Protein AF-A0A060YW97-F1 (afdb_monomer_lite)

InterPro domains:
  IPR007241 Autophagy-related protein 9 [PF04109] (1-193)
  IPR007241 Autophagy-related protein 9 [PTHR13038] (1-192)

Foldseek 3Di:
DLVVLVVVLVVLVCVLVVVLCVVQFFQVCLVVVVDDDPDVDDDDDDRVNRGHPPVRSVVRCVVPPVNVVVVVVSVVVSVVSVVVSVVVVVLVVVVVCCCCPQLVDDPVCVVVDDPVRVLVSVQVSCCVPVQDVPDNGDDSVNVCCLVCVVVVVVVVCVVVVVDVQWDQDPPPGIDGHDDPVNVVVVCCVPAVDPVRVVVVVCSSCSNRD

Secondary structure (DSSP, 8-state):
-HHHHHHHHHHHHHHHHHHHHHHHSB-HHHHTTSS----SS-----GGGGBPPHHHHHHHHHH-HHHHHHHHHHHHHHHHHHHHHHHHHHHHHHHHHHHHHTS---TTTGGGS-HHHHHHHHHHHHHHS-SSTT-SS--HHHHHHHHHHHHHHHHHHHHTT-S--EE--TTT-SEE---HHHHHHHHHHHHS-TTSHHHHHHHHHTT--

Sequence (209 aa):
MLLGEVFELVQLLFVVGFTVFLANCVDYDILFANKFVNHTDSSKVTLPDAFLPVDVCSASIRDNVAVMFVLMISGVFWLHRLIKFIYNVCCYWEIRSFYTNALKMSMAELPYFTWQEVQARIVEIQKEHQICIHKKELTELDIYHRILRFKNYMVAMVNKSLLPVRFRPPLLGESVFYTRGLKYNFELIFFWGPGWCVCVCVCVCVCAC

Structure (mmCIF, N/CA/C/O backbone):
data_AF-A0A060YW97-F1
#
_entry.id   AF-A0A060YW97-F1
#
loop_
_atom_site.group_PDB
_atom_site.id
_atom_site.type_symbol
_atom_site.label_atom_id
_atom_site.label_alt_id
_atom_site.label_comp_id
_atom_site.label_asym_id
_atom_site.label_entity_id
_atom_site.label_seq_id
_atom_site.pdbx_PDB_ins_code
_atom_site.Cartn_x
_atom_site.Cartn_y
_atom_site.Cartn_z
_atom_site.occupancy
_atom_site.B_iso_or_equiv
_atom_site.auth_seq_id
_atom_site.auth_comp_id
_atom_site.auth_asym_id
_atom_site.auth_atom_id
_atom_site.pdbx_PDB_model_num
ATOM 1 N N . MET A 1 1 ? 1.259 -8.906 11.200 1.00 81.81 1 MET A N 1
ATOM 2 C CA . MET A 1 1 ? 1.076 -7.529 10.688 1.00 81.81 1 MET A CA 1
ATOM 3 C C . MET A 1 1 ? 2.375 -6.999 10.095 1.00 81.81 1 MET A C 1
ATOM 5 O O . MET A 1 1 ? 2.434 -6.911 8.880 1.00 81.81 1 MET A O 1
ATOM 9 N N . LEU A 1 2 ? 3.440 -6.806 10.888 1.00 85.38 2 LEU A N 1
ATOM 10 C CA . LEU A 1 2 ? 4.751 -6.329 10.403 1.00 85.38 2 LEU A CA 1
ATOM 11 C C . LEU A 1 2 ? 5.312 -7.099 9.197 1.00 85.38 2 LEU A C 1
ATOM 13 O O . LEU A 1 2 ? 5.679 -6.493 8.201 1.00 85.38 2 LEU A O 1
ATOM 17 N N . LEU A 1 3 ? 5.318 -8.436 9.259 1.00 87.38 3 LEU A N 1
ATOM 18 C CA . LEU A 1 3 ? 5.813 -9.271 8.160 1.00 87.38 3 LEU A CA 1
ATOM 19 C C . LEU A 1 3 ? 5.030 -9.051 6.851 1.00 87.38 3 LEU A C 1
ATOM 21 O O . LEU A 1 3 ? 5.615 -9.065 5.776 1.00 87.38 3 LEU A O 1
ATOM 25 N N . GLY A 1 4 ? 3.720 -8.802 6.949 1.00 88.75 4 GLY A N 1
ATOM 26 C CA . GLY A 1 4 ? 2.886 -8.483 5.792 1.00 88.75 4 GLY A CA 1
ATOM 27 C C . GLY A 1 4 ? 3.294 -7.157 5.157 1.00 88.75 4 GLY A C 1
ATOM 28 O O . GLY A 1 4 ? 3.554 -7.115 3.962 1.00 88.75 4 GLY A O 1
ATOM 29 N N . GLU A 1 5 ? 3.445 -6.099 5.957 1.00 88.81 5 GLU A N 1
ATOM 30 C CA . GLU A 1 5 ? 3.877 -4.785 5.454 1.00 88.81 5 GLU A CA 1
ATOM 31 C C . GLU A 1 5 ? 5.285 -4.828 4.830 1.00 88.81 5 GLU A C 1
ATOM 33 O O . GLU A 1 5 ? 5.521 -4.199 3.797 1.00 88.81 5 GLU A O 1
ATOM 38 N N . VAL A 1 6 ? 6.200 -5.626 5.397 1.00 91.00 6 VAL A N 1
ATOM 39 C CA . VAL A 1 6 ? 7.532 -5.873 4.815 1.00 91.00 6 VAL A CA 1
ATOM 40 C C . VAL A 1 6 ? 7.415 -6.562 3.457 1.00 91.00 6 VAL A C 1
ATOM 42 O O . VAL A 1 6 ? 8.042 -6.117 2.494 1.00 91.00 6 VAL A O 1
ATOM 45 N N . PHE A 1 7 ? 6.594 -7.609 3.340 1.00 93.50 7 PHE A N 1
ATOM 46 C CA . PHE A 1 7 ? 6.391 -8.278 2.056 1.00 93.50 7 PHE A CA 1
ATOM 47 C C . PHE A 1 7 ? 5.800 -7.345 1.006 1.00 93.50 7 PHE A C 1
ATOM 49 O O . PHE A 1 7 ? 6.244 -7.378 -0.138 1.00 93.50 7 PHE A O 1
ATOM 56 N N . GLU A 1 8 ? 4.867 -6.467 1.370 1.00 91.38 8 GLU A N 1
ATOM 57 C CA . GLU A 1 8 ? 4.320 -5.519 0.403 1.00 91.38 8 GLU A CA 1
ATOM 58 C C . GLU A 1 8 ? 5.344 -4.455 -0.054 1.00 91.38 8 GLU A C 1
ATOM 60 O O . GLU A 1 8 ? 5.248 -3.955 -1.182 1.00 91.38 8 GLU A O 1
ATOM 65 N N . LEU A 1 9 ? 6.314 -4.082 0.793 1.00 92.19 9 LEU A N 1
ATOM 66 C CA . LEU A 1 9 ? 7.440 -3.209 0.423 1.00 92.19 9 LEU A CA 1
ATOM 67 C C . LEU A 1 9 ? 8.410 -3.916 -0.529 1.00 92.19 9 LEU A C 1
ATOM 69 O O . LEU A 1 9 ? 8.815 -3.336 -1.540 1.00 92.19 9 LEU A O 1
ATOM 73 N N . VAL A 1 10 ? 8.754 -5.169 -0.222 1.00 94.38 10 VAL A N 1
ATOM 74 C CA . VAL A 1 10 ? 9.626 -6.007 -1.058 1.00 94.38 10 VAL A CA 1
ATOM 75 C C . VAL A 1 10 ? 8.965 -6.304 -2.401 1.00 94.38 10 VAL A C 1
ATOM 77 O O . VAL A 1 10 ? 9.625 -6.227 -3.432 1.00 94.38 10 VAL A O 1
ATOM 80 N N . GLN A 1 11 ? 7.658 -6.567 -2.419 1.00 94.38 11 GLN A N 1
ATOM 81 C CA . GLN A 1 11 ? 6.905 -6.824 -3.644 1.00 94.38 11 GLN A CA 1
ATOM 82 C C . GLN A 1 11 ? 6.989 -5.645 -4.617 1.00 94.38 11 GLN A C 1
ATOM 84 O O . GLN A 1 11 ? 7.157 -5.860 -5.814 1.00 94.38 11 GLN A O 1
ATOM 89 N N . LEU A 1 12 ? 6.910 -4.405 -4.125 1.00 92.06 12 LEU A N 1
ATOM 90 C CA . LEU A 1 12 ? 7.038 -3.227 -4.982 1.00 92.06 12 LEU A CA 1
ATOM 91 C C . LEU A 1 12 ? 8.441 -3.125 -5.599 1.00 92.06 12 LEU A C 1
ATOM 93 O O . LEU A 1 12 ? 8.556 -2.897 -6.802 1.00 92.06 12 LEU A O 1
ATOM 97 N N . LEU A 1 13 ? 9.493 -3.334 -4.798 1.00 94.12 13 LEU A N 1
ATOM 98 C CA . LEU A 1 13 ? 10.873 -3.357 -5.298 1.00 94.12 13 LEU A CA 1
ATOM 99 C C . LEU A 1 13 ? 11.078 -4.457 -6.333 1.00 94.12 13 LEU A C 1
ATOM 101 O O . LEU A 1 13 ? 11.681 -4.213 -7.373 1.00 94.12 13 LEU A O 1
ATOM 105 N N . PHE A 1 14 ? 10.548 -5.647 -6.060 1.00 95.81 14 PHE A N 1
ATOM 106 C CA . PHE A 1 14 ? 10.639 -6.783 -6.961 1.00 95.81 14 PHE A CA 1
ATOM 107 C C . PHE A 1 14 ? 9.942 -6.493 -8.290 1.00 95.81 14 PHE A C 1
ATOM 109 O O . PHE A 1 14 ? 10.557 -6.653 -9.335 1.00 95.81 14 PHE A O 1
ATOM 116 N N . VAL A 1 15 ? 8.697 -6.008 -8.274 1.00 95.94 15 VAL A N 1
ATOM 117 C CA . VAL A 1 15 ? 7.944 -5.721 -9.505 1.00 95.94 15 VAL A CA 1
ATOM 118 C C . VAL A 1 15 ? 8.633 -4.641 -10.337 1.00 95.94 15 VAL A C 1
ATOM 120 O O . VAL A 1 15 ? 8.820 -4.834 -11.537 1.00 95.94 15 VAL A O 1
ATOM 123 N N . VAL A 1 16 ? 9.045 -3.526 -9.725 1.00 94.38 16 VAL A N 1
ATOM 124 C CA . VAL A 1 16 ? 9.717 -2.433 -10.448 1.00 94.38 16 VAL A CA 1
ATOM 125 C C . VAL A 1 16 ? 11.083 -2.886 -10.965 1.00 94.38 16 VAL A C 1
ATOM 127 O O . VAL A 1 16 ? 11.363 -2.741 -12.153 1.00 94.38 16 VAL A O 1
ATOM 130 N N . GLY A 1 17 ? 11.910 -3.483 -10.105 1.00 92.75 17 GLY A N 1
ATOM 131 C CA . GLY A 1 17 ? 13.254 -3.934 -10.463 1.00 92.75 17 GLY A CA 1
ATOM 132 C C . GLY A 1 17 ? 13.243 -5.016 -11.539 1.00 92.75 17 GLY A C 1
ATOM 133 O O . GLY A 1 17 ? 13.971 -4.910 -12.520 1.00 92.75 17 GLY A O 1
ATOM 134 N N . PHE A 1 18 ? 12.369 -6.015 -11.408 1.00 94.50 18 PHE A N 1
ATOM 135 C CA . PHE A 1 18 ? 12.246 -7.094 -12.386 1.00 94.50 18 PHE A CA 1
ATOM 136 C C . PHE A 1 18 ? 11.720 -6.593 -13.736 1.00 94.50 18 PHE A C 1
ATOM 138 O O . PHE A 1 18 ? 12.225 -7.000 -14.777 1.00 94.50 18 PHE A O 1
ATOM 145 N N . THR A 1 19 ? 10.764 -5.658 -13.739 1.00 93.81 19 THR A N 1
ATOM 146 C CA . THR A 1 19 ? 10.259 -5.058 -14.987 1.00 93.81 19 THR A CA 1
ATOM 147 C C . THR A 1 19 ? 11.348 -4.259 -15.704 1.00 93.81 19 THR A C 1
ATOM 149 O O . THR A 1 19 ? 11.511 -4.391 -16.914 1.00 93.81 19 THR A O 1
ATOM 152 N N . VAL A 1 20 ? 12.128 -3.461 -14.968 1.00 92.44 20 VAL A N 1
ATOM 153 C CA . VAL A 1 20 ? 13.241 -2.684 -15.540 1.00 92.44 20 VAL A CA 1
ATOM 154 C C . VAL A 1 20 ? 14.353 -3.597 -16.052 1.00 92.44 20 VAL A C 1
ATOM 156 O O . VAL A 1 20 ? 14.884 -3.344 -17.135 1.00 92.44 20 VAL A O 1
ATOM 159 N N . PHE A 1 21 ? 14.657 -4.670 -15.316 1.00 91.44 21 PHE A N 1
ATOM 160 C CA . PHE A 1 21 ? 15.617 -5.694 -15.720 1.00 91.44 21 PHE A CA 1
ATOM 161 C C . PHE A 1 21 ? 15.208 -6.364 -17.035 1.00 91.44 21 PHE A C 1
ATOM 163 O O . PHE A 1 21 ? 16.004 -6.386 -17.968 1.00 91.44 21 PHE A O 1
ATOM 170 N N . LEU A 1 22 ? 13.965 -6.844 -17.145 1.00 91.75 22 LEU A N 1
ATOM 171 C CA . LEU A 1 22 ? 13.473 -7.450 -18.385 1.00 91.75 22 LEU A CA 1
ATOM 172 C C . LEU A 1 22 ? 13.505 -6.458 -19.554 1.00 91.75 22 LEU A C 1
ATOM 174 O O . LEU A 1 22 ? 13.902 -6.823 -20.651 1.00 91.75 22 LEU A O 1
ATOM 178 N N . ALA A 1 23 ? 13.141 -5.197 -19.318 1.00 89.31 23 ALA A N 1
ATOM 179 C CA . ALA A 1 23 ? 13.060 -4.203 -20.381 1.00 89.31 23 ALA A CA 1
ATOM 180 C C . ALA A 1 23 ? 14.423 -3.719 -20.916 1.00 89.31 23 ALA A C 1
ATOM 182 O O . ALA A 1 23 ? 14.484 -3.326 -22.076 1.00 89.31 23 ALA A O 1
ATOM 183 N N . ASN A 1 24 ? 15.488 -3.697 -20.099 1.00 88.06 24 ASN A N 1
ATOM 184 C CA . ASN A 1 24 ? 16.767 -3.062 -20.478 1.00 88.06 24 ASN A CA 1
ATOM 185 C C . ASN A 1 24 ? 18.003 -3.968 -20.344 1.00 88.06 24 ASN A C 1
ATOM 187 O O . ASN A 1 24 ? 19.031 -3.660 -20.938 1.00 88.06 24 ASN A O 1
ATOM 191 N N . CYS A 1 25 ? 17.946 -5.057 -19.568 1.00 88.94 25 CYS A N 1
ATOM 192 C CA . CYS A 1 25 ? 19.102 -5.933 -19.332 1.00 88.94 25 CYS A CA 1
ATOM 193 C C . CYS A 1 25 ? 19.034 -7.274 -20.084 1.00 88.94 25 CYS A C 1
ATOM 195 O O . CYS A 1 25 ? 19.962 -8.073 -19.956 1.00 88.94 25 CYS A O 1
ATOM 197 N N . VAL A 1 26 ? 17.957 -7.552 -20.825 1.00 89.19 26 VAL A N 1
ATOM 198 C CA . VAL A 1 26 ? 17.777 -8.816 -21.554 1.00 89.19 26 VAL A CA 1
ATOM 199 C C . VAL A 1 26 ? 17.889 -8.573 -23.054 1.00 89.19 26 VAL A C 1
ATOM 201 O O . VAL A 1 26 ? 17.102 -7.822 -23.628 1.00 89.19 26 VAL A O 1
ATOM 204 N N . ASP A 1 27 ? 18.851 -9.237 -23.691 1.00 85.00 27 ASP A N 1
ATOM 205 C CA . ASP A 1 27 ? 18.966 -9.278 -25.147 1.00 85.00 27 ASP A CA 1
ATOM 206 C C . ASP A 1 27 ? 17.977 -10.315 -25.705 1.00 85.00 27 ASP A C 1
ATOM 208 O O . ASP A 1 27 ? 18.207 -11.531 -25.697 1.00 85.00 27 ASP A O 1
ATOM 212 N N . TYR A 1 28 ? 16.834 -9.817 -26.173 1.00 85.31 28 TYR A N 1
ATOM 213 C CA . TYR A 1 28 ? 15.783 -10.645 -26.753 1.00 85.31 28 TYR A CA 1
ATOM 214 C C . TYR A 1 28 ? 16.161 -11.239 -28.116 1.00 85.31 28 TYR A C 1
ATOM 216 O O . TYR A 1 28 ? 15.596 -12.265 -28.491 1.00 85.31 28 TYR A O 1
ATOM 224 N N . ASP A 1 29 ? 17.117 -10.661 -28.848 1.00 82.31 29 ASP A N 1
ATOM 225 C CA . ASP A 1 29 ? 17.527 -11.185 -30.155 1.00 82.31 29 ASP A CA 1
ATOM 226 C C . ASP A 1 29 ? 18.354 -12.465 -30.014 1.00 82.31 29 ASP A C 1
ATOM 228 O O . ASP A 1 29 ? 18.215 -13.389 -30.823 1.00 82.31 29 ASP A O 1
ATOM 232 N N . ILE A 1 30 ? 19.165 -12.556 -28.958 1.00 81.31 30 ILE A N 1
ATOM 233 C CA . ILE A 1 30 ? 19.853 -13.794 -28.569 1.00 81.31 30 ILE A CA 1
ATOM 234 C C . ILE A 1 30 ? 18.845 -14.802 -27.999 1.00 81.31 30 ILE A C 1
ATOM 236 O O . ILE A 1 30 ? 18.880 -15.981 -28.356 1.00 81.31 30 ILE A O 1
ATOM 240 N N . LEU A 1 31 ? 17.905 -14.342 -27.163 1.00 81.06 31 LEU A N 1
ATOM 241 C CA . LEU A 1 31 ? 16.905 -15.205 -26.524 1.00 81.06 31 LEU A CA 1
ATOM 242 C C . LEU A 1 31 ? 15.933 -15.852 -27.529 1.00 81.06 31 LEU A C 1
ATOM 244 O O . LEU A 1 31 ? 15.568 -17.015 -27.363 1.00 81.06 31 LEU A O 1
ATOM 248 N N . PHE A 1 32 ? 15.527 -15.123 -28.573 1.00 83.00 32 PHE A N 1
ATOM 249 C CA . PHE A 1 32 ? 14.636 -15.615 -29.633 1.00 83.00 32 PHE A CA 1
ATOM 250 C C . PHE A 1 32 ? 15.375 -16.191 -30.851 1.00 83.00 32 PHE A C 1
ATOM 252 O O . PHE A 1 32 ? 14.735 -16.513 -31.850 1.00 83.00 32 PHE A O 1
ATOM 259 N N . ALA A 1 33 ? 16.699 -16.367 -30.766 1.00 74.94 33 ALA A N 1
ATOM 260 C CA . ALA A 1 33 ? 17.542 -16.924 -31.827 1.00 74.94 33 ALA A CA 1
ATOM 261 C C . ALA A 1 33 ? 17.522 -16.135 -33.157 1.00 74.94 33 ALA A C 1
ATOM 263 O O . ALA A 1 33 ? 17.795 -16.695 -34.219 1.00 74.94 33 ALA A O 1
ATOM 264 N N . ASN A 1 34 ? 17.262 -14.824 -33.104 1.00 72.06 34 ASN A N 1
ATOM 265 C CA . ASN A 1 34 ? 17.418 -13.918 -34.250 1.00 72.06 34 ASN A CA 1
ATOM 266 C C . ASN A 1 34 ? 18.900 -13.644 -34.559 1.00 72.06 34 ASN A C 1
ATOM 268 O O . ASN A 1 34 ? 19.254 -13.311 -35.691 1.00 72.06 34 ASN A O 1
ATOM 272 N N . LYS A 1 35 ? 19.774 -13.792 -33.555 1.00 66.19 35 LYS A N 1
ATOM 273 C CA . LYS A 1 35 ? 21.224 -13.614 -33.661 1.00 66.19 35 LYS A CA 1
ATOM 274 C C . LYS A 1 35 ? 21.944 -14.852 -33.130 1.00 66.19 35 LYS A C 1
ATOM 276 O O . LYS A 1 35 ? 21.761 -15.238 -31.980 1.00 66.19 35 LYS A O 1
ATOM 281 N N . PHE A 1 36 ? 22.789 -15.463 -33.959 1.00 60.81 36 PHE A N 1
ATOM 282 C CA . PHE A 1 36 ? 23.636 -16.572 -33.525 1.00 60.81 36 PHE A CA 1
ATOM 283 C C . PHE A 1 36 ? 24.823 -16.032 -32.726 1.00 60.81 36 PHE A C 1
ATOM 285 O O . PHE A 1 36 ? 25.585 -15.192 -33.208 1.00 60.81 36 PHE A O 1
ATOM 292 N N . VAL A 1 37 ? 24.981 -16.514 -31.496 1.00 61.22 37 VAL A N 1
ATOM 293 C CA . VAL A 1 37 ? 26.197 -16.289 -30.715 1.00 61.22 37 VAL A CA 1
ATOM 294 C C . VAL A 1 37 ? 27.293 -17.168 -31.318 1.00 61.22 37 VAL A C 1
ATOM 296 O O . VAL A 1 37 ? 27.103 -18.375 -31.471 1.00 61.22 37 VAL A O 1
ATOM 299 N N . ASN A 1 38 ? 28.428 -16.565 -31.681 1.00 57.06 38 ASN A N 1
ATOM 300 C CA . ASN A 1 38 ? 29.599 -17.266 -32.216 1.00 57.06 38 ASN A CA 1
ATOM 301 C C . ASN A 1 38 ? 30.291 -18.078 -31.108 1.00 57.06 38 ASN A C 1
ATOM 303 O O . ASN A 1 38 ? 31.388 -17.743 -30.670 1.00 57.06 38 ASN A O 1
ATOM 307 N N . HIS A 1 39 ? 29.656 -19.149 -30.645 1.00 57.41 39 HIS A N 1
ATOM 308 C CA . HIS A 1 39 ? 30.359 -20.208 -29.937 1.00 57.41 39 HIS A CA 1
ATOM 309 C C . HIS A 1 39 ? 30.873 -21.208 -30.970 1.00 57.41 39 HIS A C 1
ATOM 311 O O . HIS A 1 39 ? 30.099 -21.792 -31.726 1.00 57.41 39 HIS A O 1
ATOM 317 N N . THR A 1 40 ? 32.194 -21.380 -31.010 1.00 53.72 40 THR A N 1
ATOM 318 C CA . THR A 1 40 ? 32.901 -22.292 -31.921 1.00 53.72 40 THR A CA 1
ATOM 319 C C . THR A 1 40 ? 32.562 -23.767 -31.702 1.00 53.72 40 THR A C 1
ATOM 321 O O . THR A 1 40 ? 32.828 -24.561 -32.593 1.00 53.72 40 THR A O 1
ATOM 324 N N . ASP A 1 41 ? 31.902 -24.128 -30.596 1.00 49.91 41 ASP A N 1
ATOM 325 C CA . ASP A 1 41 ? 31.526 -25.506 -30.279 1.00 49.91 41 ASP A CA 1
ATOM 326 C C . ASP A 1 41 ? 30.067 -25.590 -29.780 1.00 49.91 41 ASP A C 1
ATOM 328 O O . ASP A 1 41 ? 29.740 -25.256 -28.647 1.00 49.91 41 ASP A O 1
ATOM 332 N N . SER A 1 42 ? 29.166 -26.015 -30.667 1.00 53.78 42 SER A N 1
ATOM 333 C CA . SER A 1 42 ? 27.834 -26.602 -30.417 1.00 53.78 42 SER A CA 1
ATOM 334 C C . SER A 1 42 ? 26.987 -26.150 -29.190 1.00 53.78 42 SER A C 1
ATOM 336 O O . SER A 1 42 ? 27.088 -26.698 -28.096 1.00 53.78 42 SER A O 1
ATOM 338 N N . SER A 1 43 ? 25.901 -25.419 -29.484 1.00 61.94 43 SER A N 1
ATOM 339 C CA . SER A 1 43 ? 24.515 -25.963 -29.512 1.00 61.94 43 SER A CA 1
ATOM 340 C C . SER A 1 43 ? 23.460 -25.626 -28.445 1.00 61.94 43 SER A C 1
ATOM 342 O O . SER A 1 43 ? 22.329 -26.073 -28.641 1.00 61.94 43 SER A O 1
ATOM 344 N N . LYS A 1 44 ? 23.691 -24.826 -27.395 1.00 62.62 44 LYS A N 1
ATOM 345 C CA . LYS A 1 44 ? 22.569 -24.352 -26.545 1.00 62.62 44 LYS A CA 1
ATOM 346 C C . LYS A 1 44 ? 22.798 -22.937 -26.027 1.00 62.62 44 LYS A C 1
ATOM 348 O O . LYS A 1 44 ? 23.756 -22.712 -25.303 1.00 62.62 44 LYS A O 1
ATOM 353 N N . VAL A 1 45 ? 21.892 -22.017 -26.370 1.00 66.00 45 VAL A N 1
ATOM 354 C CA . VAL A 1 45 ? 21.819 -20.690 -25.742 1.00 66.00 45 VAL A CA 1
ATOM 355 C C . VAL A 1 45 ? 21.446 -20.897 -24.280 1.00 66.00 45 VAL A C 1
ATOM 357 O O . VAL A 1 45 ? 20.403 -21.492 -23.985 1.00 66.00 45 VAL A O 1
ATOM 360 N N . THR A 1 46 ? 22.302 -20.460 -23.362 1.00 74.38 46 THR A N 1
ATOM 361 C CA . THR A 1 46 ? 21.991 -20.494 -21.935 1.00 74.38 46 THR A CA 1
ATOM 362 C C . THR A 1 46 ? 21.370 -19.162 -21.515 1.00 74.38 46 THR A C 1
ATOM 364 O O . THR A 1 46 ? 21.651 -18.122 -22.101 1.00 74.38 46 THR A O 1
ATOM 367 N N . LEU A 1 47 ? 20.492 -19.167 -20.503 1.00 75.25 47 LEU A N 1
ATOM 368 C CA . LEU A 1 47 ? 19.887 -17.928 -19.987 1.00 75.25 47 LEU A CA 1
ATOM 369 C C . LEU A 1 47 ? 20.904 -16.817 -19.650 1.00 75.25 47 LEU A C 1
ATOM 371 O O . LEU A 1 47 ? 20.612 -15.669 -19.981 1.00 75.25 47 LEU A O 1
ATOM 375 N N . PRO A 1 48 ? 22.067 -17.093 -19.021 1.00 79.75 48 PRO A N 1
ATOM 376 C CA . PRO A 1 48 ? 23.039 -16.039 -18.739 1.00 79.75 48 PRO A CA 1
ATOM 377 C C . PRO A 1 48 ? 23.667 -15.417 -19.993 1.00 79.75 48 PRO A C 1
ATOM 379 O O . PRO A 1 48 ? 24.101 -14.274 -19.908 1.00 79.75 48 PRO A O 1
ATOM 382 N N . ASP A 1 49 ? 23.652 -16.090 -21.149 1.00 75.25 49 ASP A N 1
ATOM 383 C CA . ASP A 1 49 ? 24.149 -15.520 -22.414 1.00 75.25 49 ASP A CA 1
ATOM 384 C C . ASP A 1 49 ? 23.223 -14.419 -22.962 1.00 75.25 49 ASP A C 1
ATOM 386 O O . ASP A 1 49 ? 23.650 -13.581 -23.753 1.00 75.25 49 ASP A O 1
ATOM 390 N N . ALA A 1 50 ? 21.954 -14.409 -22.538 1.00 81.50 50 ALA A N 1
ATOM 391 C CA . ALA A 1 50 ? 20.982 -13.373 -22.888 1.00 81.50 50 ALA A CA 1
ATOM 392 C C . ALA A 1 50 ? 21.011 -12.173 -21.924 1.00 81.50 50 ALA A C 1
ATOM 394 O O . ALA A 1 50 ? 20.331 -11.174 -22.165 1.00 81.50 50 ALA A O 1
ATOM 395 N N . PHE A 1 51 ? 21.757 -12.256 -20.818 1.00 86.69 51 PHE A N 1
ATOM 396 C CA . PHE A 1 51 ? 21.874 -11.156 -19.866 1.00 86.69 51 PHE A CA 1
ATOM 397 C C . PHE A 1 51 ? 23.033 -10.245 -20.250 1.00 86.69 51 PHE A C 1
ATOM 399 O O . PHE A 1 51 ? 24.189 -10.661 -20.312 1.00 86.69 51 PHE A O 1
ATOM 406 N N . LEU A 1 52 ? 22.714 -8.972 -20.475 1.00 85.56 52 LEU A N 1
ATOM 407 C CA . LEU A 1 52 ? 23.720 -7.954 -20.734 1.00 85.56 52 LEU A CA 1
ATOM 408 C C . LEU A 1 52 ? 24.601 -7.757 -19.491 1.00 85.56 52 LEU A C 1
ATOM 410 O O . LEU A 1 52 ? 24.103 -7.818 -18.359 1.00 85.56 52 LEU A O 1
ATOM 414 N N . PRO A 1 53 ? 25.903 -7.483 -19.675 1.00 88.12 53 PRO A N 1
ATOM 415 C CA . PRO A 1 53 ? 26.778 -7.185 -18.555 1.00 88.12 53 PRO A CA 1
ATOM 416 C C . PRO A 1 53 ? 26.319 -5.891 -17.855 1.00 88.12 53 PRO A C 1
ATOM 418 O O . PRO A 1 53 ? 25.679 -5.016 -18.449 1.00 88.12 53 PRO A O 1
ATOM 421 N N . VAL A 1 54 ? 26.585 -5.805 -16.548 1.00 86.88 54 VAL A N 1
ATOM 422 C CA . VAL A 1 54 ? 25.986 -4.796 -15.649 1.00 86.88 54 VAL A CA 1
ATOM 423 C C . VAL A 1 54 ? 26.314 -3.364 -16.080 1.00 86.88 54 VAL A C 1
ATOM 425 O O . VAL A 1 54 ? 25.471 -2.476 -15.961 1.00 86.88 54 VAL A O 1
ATOM 428 N N . ASP A 1 55 ? 27.511 -3.138 -16.610 1.00 88.44 55 ASP A N 1
ATOM 429 C CA . ASP A 1 55 ? 27.968 -1.862 -17.155 1.00 88.44 55 ASP A CA 1
ATOM 430 C C . ASP A 1 55 ? 27.108 -1.418 -18.346 1.00 88.44 55 ASP A C 1
ATOM 432 O O . ASP A 1 55 ? 26.567 -0.309 -18.322 1.00 88.44 55 ASP A O 1
ATOM 436 N N . VAL A 1 56 ? 26.883 -2.304 -19.322 1.00 89.44 56 VAL A N 1
ATOM 437 C CA . VAL A 1 56 ? 26.055 -2.019 -20.505 1.00 89.44 56 VAL A CA 1
ATOM 438 C C . VAL A 1 56 ? 24.592 -1.827 -20.117 1.00 89.44 56 VAL A C 1
ATOM 440 O O . VAL A 1 56 ? 23.963 -0.874 -20.581 1.00 89.44 56 VAL A O 1
ATOM 443 N N . CYS A 1 57 ? 24.052 -2.661 -19.220 1.00 89.75 57 CYS A N 1
ATOM 444 C CA . CYS A 1 57 ? 22.676 -2.465 -18.766 1.00 89.75 57 CYS A CA 1
ATOM 445 C C . CYS A 1 57 ? 22.511 -1.136 -18.009 1.00 89.75 57 CYS A C 1
ATOM 447 O O . CYS A 1 57 ? 21.548 -0.403 -18.236 1.00 89.75 57 CYS A O 1
ATOM 449 N N . SER A 1 58 ? 23.459 -0.776 -17.138 1.00 88.75 58 SER A N 1
ATOM 450 C CA . SER A 1 58 ? 23.393 0.487 -16.395 1.00 88.75 58 SER A CA 1
ATOM 451 C C . SER A 1 58 ? 23.461 1.715 -17.310 1.00 88.75 58 SER A C 1
ATOM 453 O O . SER A 1 58 ? 22.753 2.694 -17.068 1.00 88.75 58 SER A O 1
ATOM 455 N N . ALA A 1 59 ? 24.251 1.644 -18.387 1.00 91.00 59 ALA A N 1
ATOM 456 C CA . ALA A 1 59 ? 24.297 2.672 -19.418 1.00 91.00 59 ALA A CA 1
ATOM 457 C C . ALA A 1 59 ? 22.957 2.763 -20.164 1.00 91.00 59 ALA A C 1
ATOM 459 O O . ALA A 1 59 ? 22.382 3.845 -20.239 1.00 91.00 59 ALA A O 1
ATOM 460 N N . SER A 1 60 ? 22.395 1.628 -20.596 1.00 88.62 60 SER A N 1
ATOM 461 C CA . SER A 1 60 ? 21.092 1.578 -21.277 1.00 88.62 60 SER A CA 1
ATOM 462 C C . SER A 1 60 ? 19.953 2.153 -20.426 1.00 88.62 60 SER A C 1
ATOM 464 O O . SER A 1 60 ? 19.137 2.930 -20.927 1.00 88.62 60 SER A O 1
ATOM 466 N N . ILE A 1 61 ? 19.925 1.844 -19.125 1.00 90.00 61 ILE A N 1
ATOM 467 C CA . ILE A 1 61 ? 18.948 2.418 -18.189 1.00 90.00 61 ILE A CA 1
ATOM 468 C C . ILE A 1 61 ? 19.127 3.934 -18.088 1.00 90.00 61 ILE A C 1
ATOM 470 O O . ILE A 1 61 ? 18.138 4.664 -18.103 1.00 90.00 61 ILE A O 1
ATOM 474 N N . ARG A 1 62 ? 20.372 4.415 -17.984 1.00 89.25 62 ARG A N 1
ATOM 475 C CA . ARG A 1 62 ? 20.680 5.843 -17.837 1.00 89.25 62 ARG A CA 1
ATOM 476 C C . ARG A 1 62 ? 20.340 6.647 -19.091 1.00 89.25 62 ARG A C 1
ATOM 478 O O . ARG A 1 62 ? 19.862 7.774 -18.961 1.00 89.25 62 ARG A O 1
ATOM 485 N N . ASP A 1 63 ? 20.559 6.071 -20.267 1.00 90.31 63 ASP A N 1
ATOM 486 C CA . ASP A 1 63 ? 20.242 6.692 -21.554 1.00 90.31 63 ASP A CA 1
ATOM 487 C C . ASP A 1 63 ? 18.724 6.749 -21.797 1.00 90.31 63 ASP A C 1
ATOM 489 O O . ASP A 1 63 ? 18.217 7.658 -22.462 1.00 90.31 63 ASP A O 1
ATOM 493 N N . ASN A 1 64 ? 17.962 5.820 -21.209 1.00 91.88 64 ASN A N 1
ATOM 494 C CA . ASN A 1 64 ? 16.512 5.782 -21.330 1.00 91.88 64 ASN A CA 1
ATOM 495 C C . ASN A 1 64 ? 15.816 6.714 -20.319 1.00 91.88 64 ASN A C 1
ATOM 497 O O . ASN A 1 64 ? 15.477 6.338 -19.192 1.00 91.88 64 ASN A O 1
ATOM 501 N N . VAL A 1 65 ? 15.522 7.938 -20.766 1.00 91.88 65 VAL A N 1
ATOM 502 C CA . VAL A 1 65 ? 14.857 8.985 -19.966 1.00 91.88 65 VAL A CA 1
ATOM 503 C C . VAL A 1 65 ? 13.531 8.513 -19.355 1.00 91.88 65 VAL A C 1
ATOM 505 O O . VAL A 1 65 ? 13.234 8.843 -18.206 1.00 91.88 65 VAL A O 1
ATOM 508 N N . ALA A 1 66 ? 12.736 7.725 -20.085 1.00 91.31 66 ALA A N 1
ATOM 509 C CA . ALA A 1 66 ? 11.442 7.247 -19.596 1.00 91.31 66 ALA A CA 1
ATOM 510 C C . ALA A 1 66 ? 11.606 6.266 -18.424 1.00 91.31 66 ALA A C 1
ATOM 512 O O . ALA A 1 66 ? 10.912 6.388 -17.412 1.00 91.31 66 ALA A O 1
ATOM 513 N N . VAL A 1 67 ? 12.559 5.335 -18.527 1.00 91.81 67 VAL A N 1
ATOM 514 C CA . VAL A 1 67 ? 12.875 4.378 -17.455 1.00 91.81 67 VAL A CA 1
ATOM 515 C C . VAL A 1 67 ? 13.432 5.111 -16.238 1.00 91.81 67 VAL A C 1
ATOM 517 O O . VAL A 1 67 ? 12.966 4.875 -15.123 1.00 91.81 67 VAL A O 1
ATOM 520 N N . MET A 1 68 ? 14.351 6.059 -16.442 1.00 92.06 68 MET A N 1
ATOM 521 C CA . MET A 1 68 ? 14.878 6.900 -15.364 1.00 92.06 68 MET A CA 1
ATOM 522 C C . MET A 1 68 ? 13.776 7.674 -14.636 1.00 92.06 68 MET A C 1
ATOM 524 O O . MET A 1 68 ? 13.749 7.695 -13.406 1.00 92.06 68 MET A O 1
ATOM 528 N N . PHE A 1 69 ? 12.825 8.265 -15.360 1.00 93.12 69 PHE A N 1
ATOM 529 C CA . PHE A 1 69 ? 11.700 8.979 -14.755 1.00 93.12 69 PHE A CA 1
ATOM 530 C C . PHE A 1 69 ? 10.808 8.058 -13.906 1.00 93.12 69 PHE A C 1
ATOM 532 O O . PHE A 1 69 ? 10.459 8.395 -12.771 1.00 93.12 69 PHE A O 1
ATOM 539 N N . VAL A 1 70 ? 10.486 6.865 -14.415 1.00 92.75 70 VAL A N 1
ATOM 540 C CA . VAL A 1 70 ? 9.696 5.853 -13.691 1.00 92.75 70 VAL A CA 1
ATOM 541 C C . VAL A 1 70 ? 10.427 5.374 -12.434 1.00 92.75 70 VAL A C 1
ATOM 543 O O . VAL A 1 70 ? 9.805 5.259 -11.374 1.00 92.75 70 VAL A O 1
ATOM 546 N N . LEU A 1 71 ? 11.739 5.136 -12.523 1.00 93.44 71 LEU A N 1
ATOM 547 C CA . LEU A 1 71 ? 12.580 4.756 -11.385 1.00 93.44 71 LEU A CA 1
ATOM 548 C C . LEU A 1 71 ? 12.612 5.851 -10.314 1.00 93.44 71 LEU A C 1
ATOM 550 O O . LEU A 1 71 ? 12.468 5.543 -9.132 1.00 93.44 71 LEU A O 1
ATOM 554 N N . MET A 1 72 ? 12.720 7.120 -10.712 1.00 94.50 72 MET A N 1
ATOM 555 C CA . MET A 1 72 ? 12.700 8.254 -9.783 1.00 94.50 72 MET A CA 1
ATOM 556 C C . MET A 1 72 ? 11.370 8.356 -9.027 1.00 94.50 72 MET A C 1
ATOM 558 O O . MET A 1 72 ? 11.371 8.428 -7.797 1.00 94.50 72 MET A O 1
ATOM 562 N N . ILE A 1 73 ? 10.230 8.305 -9.727 1.00 95.19 73 ILE A N 1
ATOM 563 C CA . ILE A 1 73 ? 8.903 8.343 -9.083 1.00 95.19 73 ILE A CA 1
ATOM 564 C C . ILE A 1 73 ? 8.717 7.144 -8.152 1.00 95.19 73 ILE A C 1
ATOM 566 O O . ILE A 1 73 ? 8.269 7.300 -7.013 1.00 95.19 73 ILE A O 1
ATOM 570 N N . SER A 1 74 ? 9.085 5.951 -8.621 1.00 94.88 74 SER A N 1
ATOM 571 C CA . SER A 1 74 ? 8.976 4.719 -7.835 1.00 94.88 74 SER A CA 1
ATOM 572 C C . SER A 1 74 ? 9.850 4.777 -6.583 1.00 94.88 74 SER A C 1
ATOM 574 O O . SER A 1 74 ? 9.403 4.363 -5.516 1.00 94.88 74 SER A O 1
ATOM 576 N N . GLY A 1 75 ? 11.054 5.349 -6.681 1.00 95.00 75 GLY A N 1
ATOM 577 C CA . GLY A 1 75 ? 11.963 5.557 -5.556 1.00 95.00 75 GLY A CA 1
ATOM 578 C C . GLY A 1 75 ? 11.396 6.511 -4.504 1.00 95.00 75 GLY A C 1
ATOM 579 O O . GLY A 1 75 ? 11.396 6.182 -3.319 1.00 95.00 75 GLY A O 1
ATOM 580 N N . VAL A 1 76 ? 10.835 7.652 -4.921 1.00 96.06 76 VAL A N 1
ATOM 581 C CA . VAL A 1 76 ? 10.176 8.602 -4.003 1.00 96.06 76 VAL A CA 1
ATOM 582 C C . VAL A 1 76 ? 8.971 7.955 -3.318 1.00 96.06 76 VAL A C 1
ATOM 584 O O . VAL A 1 76 ? 8.821 8.055 -2.099 1.00 96.06 76 VAL A O 1
ATOM 587 N N . PHE A 1 77 ? 8.126 7.253 -4.076 1.00 94.19 77 PHE A N 1
ATOM 588 C CA . PHE A 1 77 ? 6.962 6.560 -3.525 1.00 94.19 77 PHE A CA 1
ATOM 589 C C . PHE A 1 77 ? 7.363 5.447 -2.546 1.00 94.19 77 PHE A C 1
ATOM 591 O O . PHE A 1 77 ? 6.760 5.313 -1.476 1.00 94.19 77 PHE A O 1
ATOM 598 N N . TRP A 1 78 ? 8.406 4.682 -2.874 1.00 95.69 78 TRP A N 1
ATOM 599 C CA . TRP A 1 78 ? 8.950 3.649 -1.998 1.00 95.69 78 TRP A CA 1
ATOM 600 C C . TRP A 1 78 ? 9.517 4.246 -0.707 1.00 95.69 78 TRP A C 1
ATOM 602 O O . TRP A 1 78 ? 9.189 3.758 0.373 1.00 95.69 78 TRP A O 1
ATOM 612 N N . LEU A 1 79 ? 10.276 5.345 -0.790 1.00 95.00 79 LEU A N 1
ATOM 613 C CA . LEU A 1 79 ? 10.817 6.038 0.381 1.00 95.00 79 LEU A CA 1
ATOM 614 C C . LEU A 1 79 ? 9.704 6.579 1.287 1.00 95.00 79 LEU A C 1
ATOM 616 O O . LEU A 1 79 ? 9.738 6.368 2.497 1.00 95.00 79 LEU A O 1
ATOM 620 N N . HIS A 1 80 ? 8.682 7.218 0.715 1.00 91.44 80 HIS A N 1
ATOM 621 C CA . HIS A 1 80 ? 7.509 7.661 1.471 1.00 91.44 80 HIS A CA 1
ATOM 622 C C . HIS A 1 80 ? 6.836 6.487 2.202 1.00 91.44 80 HIS A C 1
ATOM 624 O O . HIS A 1 80 ? 6.497 6.588 3.385 1.00 91.44 80 HIS A O 1
ATOM 630 N N . ARG A 1 81 ? 6.677 5.344 1.525 1.00 90.38 81 ARG A N 1
ATOM 631 C CA . ARG A 1 81 ? 6.094 4.141 2.128 1.00 90.38 81 ARG A CA 1
ATOM 632 C C . ARG A 1 81 ? 6.984 3.552 3.225 1.00 90.38 81 ARG A C 1
ATOM 634 O O . ARG A 1 81 ? 6.450 3.103 4.235 1.00 90.38 81 ARG A O 1
ATOM 641 N N . LEU A 1 82 ? 8.306 3.599 3.062 1.00 92.50 82 LEU A N 1
ATOM 642 C CA . LEU A 1 82 ? 9.267 3.177 4.080 1.00 92.50 82 LEU A CA 1
ATOM 643 C C . LEU A 1 82 ? 9.177 4.056 5.334 1.00 92.50 82 LEU A C 1
ATOM 645 O O . LEU A 1 82 ? 9.103 3.529 6.440 1.00 92.50 82 LEU A O 1
ATOM 649 N N . ILE A 1 83 ? 9.124 5.381 5.177 1.00 92.31 83 ILE A N 1
ATOM 650 C CA . ILE A 1 83 ? 8.966 6.315 6.304 1.00 92.31 83 ILE A CA 1
ATOM 651 C C . ILE A 1 83 ? 7.663 6.019 7.054 1.00 92.31 83 ILE A C 1
ATOM 653 O O . ILE A 1 83 ? 7.664 5.898 8.280 1.00 92.31 83 ILE A O 1
ATOM 657 N N . LYS A 1 84 ? 6.557 5.830 6.323 1.00 87.00 84 LYS A N 1
ATOM 658 C CA . LYS A 1 84 ? 5.266 5.458 6.914 1.00 87.00 84 LYS A CA 1
ATOM 659 C C . LYS A 1 84 ? 5.329 4.115 7.648 1.00 87.00 84 LYS A C 1
ATOM 661 O O . LYS A 1 84 ? 4.762 3.992 8.728 1.00 87.00 84 LYS A O 1
ATOM 666 N N . PHE A 1 85 ? 6.023 3.127 7.087 1.00 89.25 85 PHE A N 1
ATOM 667 C CA . PHE A 1 85 ? 6.240 1.833 7.731 1.00 89.25 85 PHE A CA 1
ATOM 668 C C . PHE A 1 85 ? 7.007 1.981 9.051 1.00 89.25 85 PHE A C 1
ATOM 670 O O . PHE A 1 85 ? 6.566 1.459 10.069 1.00 89.25 85 PHE A O 1
ATOM 677 N N . ILE A 1 86 ? 8.100 2.750 9.071 1.00 90.12 86 ILE A N 1
ATOM 678 C CA . ILE A 1 86 ? 8.880 3.000 10.295 1.00 90.12 86 ILE A CA 1
ATOM 679 C C . ILE A 1 86 ? 8.011 3.683 11.361 1.00 90.12 86 ILE A C 1
ATOM 681 O O . ILE A 1 86 ? 8.014 3.261 12.516 1.00 90.12 86 ILE A O 1
ATOM 685 N N . TYR A 1 87 ? 7.220 4.687 10.976 1.00 88.75 87 TYR A N 1
ATOM 686 C CA . TYR A 1 87 ? 6.275 5.337 11.888 1.00 88.75 87 TYR A CA 1
ATOM 687 C C . TYR A 1 87 ? 5.254 4.340 12.460 1.00 88.75 87 TYR A C 1
ATOM 689 O O . TYR A 1 87 ? 5.066 4.269 13.675 1.00 88.75 87 TYR A O 1
ATOM 697 N N . ASN A 1 88 ? 4.653 3.511 11.603 1.00 84.81 88 ASN A N 1
ATOM 698 C CA . ASN A 1 88 ? 3.703 2.486 12.026 1.00 84.81 88 ASN A CA 1
ATOM 699 C C . ASN A 1 88 ? 4.335 1.463 12.979 1.00 84.81 88 ASN A C 1
ATOM 701 O O . ASN A 1 88 ? 3.681 1.050 13.932 1.00 84.81 88 ASN A O 1
ATOM 705 N N . VAL A 1 89 ? 5.594 1.065 12.765 1.00 88.94 89 VAL A N 1
ATOM 706 C CA . VAL A 1 89 ? 6.324 0.156 13.667 1.00 88.94 89 VAL A CA 1
ATOM 707 C C . VAL A 1 89 ? 6.408 0.746 15.074 1.00 88.94 89 VAL A C 1
ATOM 709 O O . VAL A 1 89 ? 6.129 0.033 16.039 1.00 88.94 89 VAL A O 1
ATOM 712 N N . CYS A 1 90 ? 6.731 2.036 15.200 1.00 89.38 90 CYS A N 1
ATOM 713 C CA . CYS A 1 90 ? 6.758 2.724 16.492 1.00 89.38 90 CYS A CA 1
ATOM 714 C C . CYS A 1 90 ? 5.374 2.715 17.161 1.00 89.38 90 CYS A C 1
ATOM 716 O O . CYS A 1 90 ? 5.260 2.322 18.322 1.00 89.38 90 CYS A O 1
ATOM 718 N N . CYS A 1 91 ? 4.312 3.049 16.422 1.00 87.38 91 CYS A N 1
ATOM 719 C CA . CYS A 1 91 ? 2.942 3.006 16.945 1.00 87.38 91 CYS A CA 1
ATOM 720 C C . CYS A 1 91 ? 2.514 1.585 17.353 1.00 87.38 91 CYS A C 1
ATOM 722 O O . CYS A 1 91 ? 1.909 1.387 18.405 1.00 87.38 91 CYS A O 1
ATOM 724 N N . TYR A 1 92 ? 2.853 0.563 16.562 1.00 86.25 92 TYR A N 1
ATOM 725 C CA . TYR A 1 92 ? 2.565 -0.831 16.905 1.00 86.25 92 TYR A CA 1
ATOM 726 C C . TYR A 1 92 ? 3.336 -1.300 18.134 1.00 86.25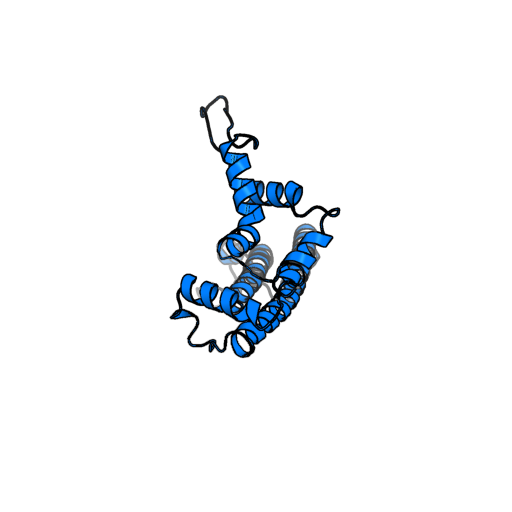 92 TYR A C 1
ATOM 728 O O . TYR A 1 92 ? 2.835 -2.143 18.879 1.00 86.25 92 TYR A O 1
ATOM 736 N N . TRP A 1 93 ? 4.532 -0.764 18.366 1.00 88.69 93 TRP A N 1
ATOM 737 C CA . TRP A 1 93 ? 5.300 -1.054 19.569 1.00 88.69 93 TRP A CA 1
ATOM 738 C C . TRP A 1 93 ? 4.627 -0.497 20.823 1.00 88.69 93 TRP A C 1
ATOM 740 O O . TRP A 1 93 ? 4.535 -1.191 21.836 1.00 88.69 93 TRP A O 1
ATOM 750 N N . GLU A 1 94 ? 4.103 0.723 20.746 1.00 88.00 94 GLU A N 1
ATOM 751 C CA . GLU A 1 94 ? 3.334 1.333 21.830 1.00 88.00 94 GLU A CA 1
ATOM 752 C C . GLU A 1 94 ? 2.061 0.530 22.127 1.00 88.00 94 GLU A C 1
ATOM 754 O O . GLU A 1 94 ? 1.823 0.142 23.272 1.00 88.00 94 GLU A O 1
ATOM 759 N N . ILE A 1 95 ? 1.313 0.151 21.087 1.00 87.50 95 ILE A N 1
ATOM 760 C CA . ILE A 1 95 ? 0.146 -0.731 21.222 1.00 87.50 95 ILE A CA 1
ATOM 761 C C . ILE A 1 95 ? 0.559 -2.068 21.851 1.00 87.50 95 ILE A C 1
ATOM 763 O O . ILE A 1 95 ? -0.114 -2.579 22.744 1.00 87.50 95 ILE A O 1
ATOM 767 N N . ARG A 1 96 ? 1.698 -2.639 21.447 1.00 87.88 96 ARG A N 1
ATOM 768 C CA . ARG A 1 96 ? 2.217 -3.875 22.045 1.00 87.88 96 ARG A CA 1
ATOM 769 C C . ARG A 1 96 ? 2.512 -3.724 23.535 1.00 87.88 96 ARG A C 1
ATOM 771 O O . ARG A 1 96 ? 2.185 -4.627 24.309 1.00 87.88 96 ARG A O 1
ATOM 778 N N . SER A 1 97 ? 3.113 -2.604 23.922 1.00 87.94 97 SER A N 1
ATOM 779 C CA . SER A 1 97 ? 3.361 -2.259 25.322 1.00 87.94 97 SER A CA 1
ATOM 780 C C . SER A 1 97 ? 2.044 -2.174 26.093 1.00 87.94 97 SER A C 1
ATOM 782 O O . SER A 1 97 ? 1.929 -2.766 27.162 1.00 87.94 97 SER A O 1
ATOM 784 N N . PHE A 1 98 ? 1.018 -1.550 25.513 1.00 87.50 98 PHE A N 1
ATOM 785 C CA . PHE A 1 98 ? -0.319 -1.468 26.100 1.00 87.50 98 PHE A CA 1
ATOM 786 C C . PHE A 1 98 ? -0.947 -2.851 26.349 1.00 87.50 98 PHE A C 1
ATOM 788 O O . PHE A 1 98 ? -1.385 -3.134 27.464 1.00 87.50 98 PHE A O 1
ATOM 795 N N . TYR A 1 99 ? -0.915 -3.759 25.367 1.00 87.69 99 TYR A N 1
ATOM 796 C CA . TYR A 1 99 ? -1.436 -5.125 25.542 1.00 87.69 99 TYR A CA 1
ATOM 797 C C . TYR A 1 99 ? -0.711 -5.904 26.651 1.00 87.69 99 TYR A C 1
ATOM 799 O O . TYR A 1 99 ? -1.339 -6.618 27.433 1.00 87.69 99 TYR A O 1
ATOM 807 N N . THR A 1 100 ? 0.611 -5.751 26.726 1.00 88.94 100 THR A N 1
ATOM 808 C CA . THR A 1 100 ? 1.441 -6.519 27.664 1.00 88.94 100 THR A CA 1
ATOM 809 C C . THR A 1 100 ? 1.353 -5.957 29.084 1.00 88.94 100 THR A C 1
ATOM 811 O O . THR A 1 100 ? 1.192 -6.714 30.037 1.00 88.94 100 THR A O 1
ATOM 814 N N . ASN A 1 101 ? 1.429 -4.631 29.230 1.00 87.88 101 ASN A N 1
ATOM 815 C CA . ASN A 1 101 ? 1.536 -3.964 30.527 1.00 87.88 101 ASN A CA 1
ATOM 816 C C . ASN A 1 101 ? 0.169 -3.627 31.134 1.00 87.88 101 ASN A C 1
ATOM 818 O O . ASN A 1 101 ? -0.029 -3.853 32.324 1.00 87.88 101 ASN A O 1
ATOM 822 N N . ALA A 1 102 ? -0.771 -3.108 30.335 1.00 86.19 102 ALA A N 1
ATOM 823 C CA . ALA A 1 102 ? -2.091 -2.718 30.831 1.00 86.19 102 ALA A CA 1
ATOM 824 C C . ALA A 1 102 ? -3.064 -3.904 30.799 1.00 86.19 102 ALA A C 1
ATOM 826 O O . ALA A 1 102 ? -3.626 -4.265 31.829 1.00 86.19 102 ALA A O 1
ATOM 827 N N . LEU A 1 103 ? -3.216 -4.564 29.641 1.00 84.94 103 LEU A N 1
ATOM 828 C CA . LEU A 1 103 ? -4.164 -5.683 29.484 1.00 84.94 103 LEU A CA 1
ATOM 829 C C . LEU A 1 103 ? -3.682 -7.001 30.102 1.00 84.94 103 LEU A C 1
ATOM 831 O O . LEU A 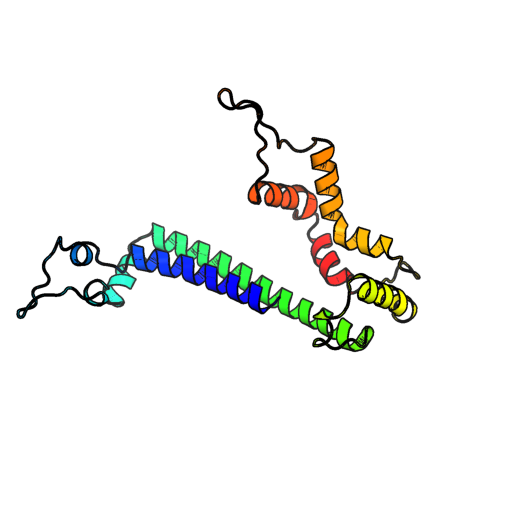1 103 ? -4.485 -7.926 30.252 1.00 84.94 103 LEU A O 1
ATOM 835 N N . LYS A 1 104 ? -2.397 -7.084 30.478 1.00 88.00 104 LYS A N 1
ATOM 836 C CA . LYS A 1 104 ? -1.749 -8.288 31.026 1.00 88.00 104 LYS A CA 1
ATOM 837 C C . LYS A 1 104 ? -1.957 -9.516 30.131 1.00 88.00 104 LYS A C 1
ATOM 839 O O . LYS A 1 104 ? -2.167 -10.622 30.623 1.00 88.00 104 LYS A O 1
ATOM 844 N N . MET A 1 105 ? -1.931 -9.316 28.813 1.00 88.31 105 MET A N 1
ATOM 845 C CA . MET A 1 105 ? -2.073 -10.379 27.816 1.00 88.31 105 MET A CA 1
ATOM 846 C C . MET A 1 105 ? -0.736 -10.611 27.119 1.00 88.31 105 MET A C 1
ATOM 848 O O . MET A 1 105 ? -0.106 -9.664 26.639 1.00 88.31 105 MET A O 1
ATOM 852 N N . SER A 1 106 ? -0.304 -11.870 27.026 1.00 89.88 106 SER A N 1
ATOM 853 C CA . SER A 1 106 ? 0.902 -12.205 26.271 1.00 89.88 106 SER A CA 1
ATOM 854 C C . SER A 1 106 ? 0.632 -12.164 24.768 1.00 89.88 106 SER A C 1
ATOM 856 O O . SER A 1 106 ? -0.410 -12.603 24.282 1.00 89.88 106 SER A O 1
ATOM 858 N N . MET A 1 107 ? 1.619 -11.708 23.994 1.00 86.75 107 MET A N 1
ATOM 859 C CA . MET A 1 107 ? 1.529 -11.692 22.528 1.00 86.75 107 MET A CA 1
ATOM 860 C C . MET A 1 107 ? 1.364 -13.083 21.909 1.00 86.75 107 MET A C 1
ATOM 862 O O . MET A 1 107 ? 0.816 -13.197 20.815 1.00 86.75 107 MET A O 1
ATOM 866 N N . ALA A 1 108 ? 1.814 -14.132 22.601 1.00 89.19 108 ALA A N 1
ATOM 867 C CA . ALA A 1 108 ? 1.629 -15.513 22.162 1.00 89.19 108 ALA A CA 1
ATOM 868 C C . ALA A 1 108 ? 0.176 -15.990 22.312 1.00 89.19 108 ALA A C 1
ATOM 870 O O . ALA A 1 108 ? -0.246 -16.896 21.600 1.00 89.19 108 ALA A O 1
ATOM 871 N N . GLU A 1 109 ? -0.581 -15.379 23.224 1.00 90.25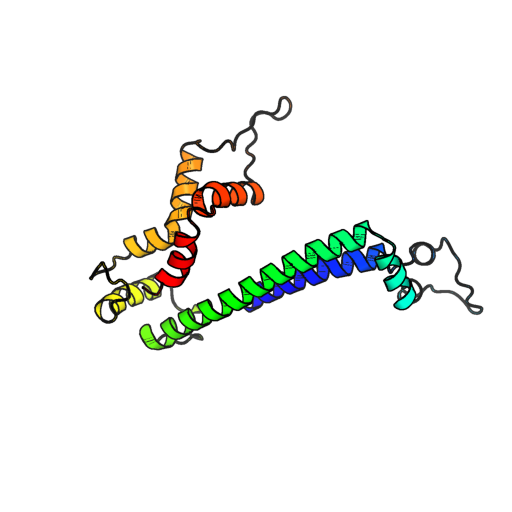 109 GLU A N 1
ATOM 872 C CA . GLU A 1 109 ? -1.939 -15.804 23.551 1.00 90.25 109 GLU A CA 1
ATOM 873 C C . GLU A 1 109 ? -3.000 -15.038 22.757 1.00 90.25 109 GLU A C 1
ATOM 875 O O . GLU A 1 109 ? -4.115 -15.524 22.594 1.00 90.25 109 GLU A O 1
ATOM 880 N N . LEU A 1 110 ? -2.647 -13.864 22.219 1.00 88.44 110 LEU A N 1
ATOM 881 C CA . LEU A 1 110 ? -3.545 -12.988 21.463 1.00 88.44 110 LEU A CA 1
ATOM 882 C C . LEU A 1 110 ? -4.372 -13.707 20.372 1.00 88.44 110 LEU A C 1
ATOM 884 O O . LEU A 1 110 ? -5.550 -13.381 20.248 1.00 88.44 110 LEU A O 1
ATOM 888 N N . PRO A 1 111 ? -3.837 -14.686 19.607 1.00 91.19 111 PRO A N 1
ATOM 889 C CA . PRO A 1 11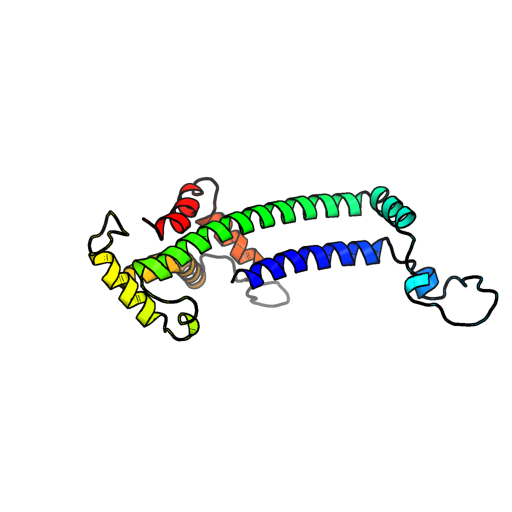1 ? -4.627 -15.416 18.611 1.00 91.19 111 PRO A CA 1
ATOM 890 C C . PRO A 1 111 ? -5.743 -16.298 19.191 1.00 91.19 111 PRO A C 1
ATOM 892 O O . PRO A 1 111 ? -6.653 -16.665 18.452 1.00 91.19 111 PRO A O 1
ATOM 895 N N . TYR A 1 112 ? -5.667 -16.663 20.473 1.00 93.12 112 TYR A N 1
ATOM 896 C CA . TYR A 1 112 ? -6.657 -17.514 21.141 1.00 93.12 112 TYR A CA 1
ATOM 897 C C . TYR A 1 112 ? -7.781 -16.715 21.810 1.00 93.12 112 TYR A C 1
ATOM 899 O O . TYR A 1 112 ? -8.770 -17.310 22.228 1.00 93.12 112 TYR A O 1
ATOM 907 N N . PHE A 1 113 ? -7.650 -15.389 21.895 1.00 92.00 113 PHE A N 1
ATOM 908 C CA . PHE A 1 113 ? -8.685 -14.516 22.440 1.00 92.00 113 PHE A CA 1
ATOM 909 C C . PHE A 1 113 ? -9.648 -14.038 21.358 1.00 92.00 113 PHE A C 1
ATOM 911 O O . PHE A 1 113 ? -9.260 -13.662 20.248 1.00 92.00 113 PHE A O 1
ATOM 918 N N . THR A 1 114 ? -10.927 -13.987 21.707 1.00 94.19 114 THR A N 1
ATOM 919 C CA . THR A 1 114 ? -11.951 -13.363 20.873 1.00 94.19 114 THR A CA 1
ATOM 920 C C . THR A 1 114 ? -11.909 -11.840 21.010 1.00 94.19 114 THR A C 1
ATOM 922 O O . THR A 1 114 ? -11.502 -11.287 22.033 1.00 94.19 114 THR A O 1
ATOM 925 N N . TRP A 1 115 ? -12.388 -11.125 19.986 1.00 90.69 115 TRP A N 1
ATOM 926 C CA . TRP A 1 115 ? -12.489 -9.663 20.052 1.00 90.69 115 TRP A CA 1
ATOM 927 C C . TRP A 1 115 ? -13.368 -9.184 21.218 1.00 90.69 115 TRP A C 1
ATOM 929 O O . TRP A 1 115 ? -13.061 -8.162 21.820 1.00 90.69 115 TRP A O 1
ATOM 939 N N . GLN A 1 116 ? -14.420 -9.934 21.567 1.00 91.69 116 GLN A N 1
ATOM 940 C CA . GLN A 1 116 ? -15.311 -9.583 22.677 1.00 91.69 116 GLN A CA 1
ATOM 941 C C . GLN A 1 116 ? -14.576 -9.616 24.023 1.00 91.69 116 GLN A C 1
ATOM 943 O O . GLN A 1 116 ? -14.729 -8.703 24.828 1.00 91.69 116 GLN A O 1
ATOM 948 N N . GLU A 1 117 ? -13.715 -10.612 24.245 1.00 90.62 117 GLU A N 1
ATOM 949 C CA . GLU A 1 117 ? -12.896 -10.700 25.462 1.00 90.62 117 GLU A CA 1
ATOM 950 C C . GLU A 1 117 ? -11.881 -9.557 25.543 1.00 90.62 117 GLU A C 1
ATOM 952 O O . GLU A 1 117 ? -11.730 -8.936 26.595 1.00 90.62 117 GLU A O 1
ATOM 957 N N . VAL A 1 118 ? -11.216 -9.239 24.427 1.00 90.62 118 VAL A N 1
ATOM 958 C CA . VAL A 1 118 ? -10.292 -8.095 24.351 1.00 90.62 118 VAL A CA 1
ATOM 959 C C . VAL A 1 118 ? -11.036 -6.793 24.651 1.00 90.62 118 VAL A C 1
ATOM 961 O O . VAL A 1 118 ? -10.576 -5.982 25.453 1.00 90.62 118 VAL A O 1
ATOM 964 N N . GLN A 1 119 ? -12.207 -6.603 24.046 1.00 89.81 119 GLN A N 1
ATOM 965 C CA . GLN A 1 119 ? -13.035 -5.418 24.230 1.00 89.81 119 GLN A CA 1
ATOM 966 C C . GLN A 1 119 ? -13.507 -5.263 25.681 1.00 89.81 119 GLN A C 1
ATOM 968 O O . GLN A 1 119 ? -13.397 -4.167 26.234 1.00 89.81 119 GLN A O 1
ATOM 973 N N . ALA A 1 120 ? -13.977 -6.341 26.311 1.00 89.25 120 ALA A N 1
ATOM 974 C CA . ALA A 1 120 ? -14.407 -6.330 27.706 1.00 89.25 120 ALA A CA 1
ATOM 975 C C . ALA A 1 120 ? -13.267 -5.900 28.643 1.00 89.25 120 ALA A C 1
ATOM 977 O O . ALA A 1 120 ? -13.462 -5.034 29.497 1.00 89.25 120 ALA A O 1
ATOM 978 N N . ARG A 1 121 ? -12.050 -6.417 28.423 1.00 87.12 121 ARG A N 1
ATOM 979 C CA . ARG A 1 121 ? -10.868 -6.020 29.206 1.00 87.12 121 ARG A CA 1
ATOM 980 C C . ARG A 1 121 ? -10.475 -4.561 29.000 1.00 87.12 121 ARG A C 1
ATOM 982 O O . ARG A 1 121 ? -10.087 -3.901 29.958 1.00 87.12 121 ARG A O 1
ATOM 989 N N . ILE A 1 122 ? -10.602 -4.030 27.782 1.00 86.75 122 ILE A N 1
ATOM 990 C CA . ILE A 1 122 ? -10.358 -2.602 27.512 1.00 86.75 122 ILE A CA 1
ATOM 991 C C . ILE A 1 122 ? -11.342 -1.727 28.303 1.00 86.75 122 ILE A C 1
ATOM 993 O O . ILE A 1 122 ? -10.933 -0.735 28.904 1.00 86.75 122 ILE A O 1
ATOM 997 N N . VAL A 1 123 ? -12.627 -2.096 28.330 1.00 85.19 123 VAL A N 1
ATOM 998 C CA . VAL A 1 123 ? -13.667 -1.368 29.080 1.00 85.19 123 VAL A CA 1
ATOM 999 C C . VAL A 1 123 ? -13.423 -1.428 30.591 1.00 85.19 123 VAL A C 1
ATOM 1001 O O . VAL A 1 123 ? -13.642 -0.437 31.287 1.00 85.19 123 VAL A O 1
ATOM 1004 N N . GLU A 1 124 ? -12.957 -2.564 31.105 1.00 84.88 124 GLU A N 1
ATOM 1005 C CA . GLU A 1 124 ? -12.614 -2.728 32.519 1.00 84.88 124 GLU A CA 1
ATOM 1006 C C . GLU A 1 124 ? -11.407 -1.863 32.912 1.00 84.88 124 GLU A C 1
ATOM 1008 O O . GLU A 1 124 ? -11.487 -1.078 33.857 1.00 84.88 124 GLU A O 1
ATOM 1013 N N . ILE A 1 125 ? -10.333 -1.913 32.121 1.00 81.50 125 ILE A N 1
ATOM 1014 C CA . ILE A 1 125 ? -9.089 -1.173 32.374 1.00 81.50 125 ILE A CA 1
ATOM 1015 C C . ILE A 1 125 ? -9.274 0.334 32.254 1.00 81.50 125 ILE A C 1
ATOM 1017 O O . ILE A 1 125 ? -8.605 1.072 32.967 1.00 81.50 125 ILE A O 1
ATOM 1021 N N . GLN A 1 126 ? -10.208 0.811 31.430 1.00 74.88 126 GLN A N 1
ATOM 1022 C CA . GLN A 1 126 ? -10.563 2.231 31.364 1.00 74.88 126 GLN A CA 1
ATOM 1023 C C . GLN A 1 126 ? -10.923 2.825 32.742 1.00 74.88 126 GLN A C 1
ATOM 1025 O O . GLN A 1 126 ? -10.717 4.017 32.994 1.00 74.88 126 GLN A O 1
ATOM 1030 N N . LYS A 1 127 ? -11.502 2.015 33.637 1.00 72.69 127 LYS A N 1
ATOM 1031 C CA . LYS A 1 127 ? -11.899 2.465 34.978 1.00 72.69 127 LYS A CA 1
ATOM 1032 C C . LYS A 1 127 ? -10.682 2.715 35.868 1.00 72.69 127 LYS A C 1
ATOM 1034 O O . LYS A 1 127 ? -10.711 3.634 36.682 1.00 72.69 127 LYS A O 1
ATOM 1039 N N . GLU A 1 128 ? -9.622 1.931 35.684 1.00 71.75 128 GLU A N 1
ATOM 1040 C CA . GLU A 1 128 ? -8.370 2.016 36.445 1.00 71.75 128 GLU A CA 1
ATOM 1041 C C . GLU A 1 128 ? -7.378 3.002 35.810 1.00 71.75 128 GLU A C 1
ATOM 1043 O O . GLU A 1 128 ? -6.807 3.858 36.485 1.00 71.75 128 GLU A O 1
ATOM 1048 N N . HIS A 1 129 ? -7.214 2.922 34.492 1.00 65.12 129 HIS A N 1
ATOM 1049 C CA . HIS A 1 129 ? -6.390 3.795 33.673 1.00 65.12 129 HIS A CA 1
ATOM 1050 C C . HIS A 1 129 ? -7.307 4.706 32.852 1.00 65.12 129 HIS A C 1
ATOM 1052 O O . HIS A 1 129 ? -8.003 4.243 31.954 1.00 65.12 129 HIS A O 1
ATOM 1058 N N . GLN A 1 130 ? -7.304 6.015 33.126 1.00 63.28 130 GLN A N 1
ATOM 1059 C CA . GLN A 1 130 ? -8.089 7.004 32.371 1.00 63.28 130 GLN A CA 1
ATOM 1060 C C . GLN A 1 130 ? -7.521 7.213 30.950 1.00 63.28 130 GLN A C 1
ATOM 1062 O O . GLN A 1 130 ? -6.988 8.273 30.637 1.00 63.28 130 GLN A O 1
ATOM 1067 N N . ILE A 1 131 ? -7.657 6.213 30.073 1.00 65.69 131 ILE A N 1
ATOM 1068 C CA . ILE A 1 131 ? -7.223 6.247 28.659 1.00 65.69 131 ILE A CA 1
ATOM 1069 C C . ILE A 1 131 ? -8.135 7.164 27.824 1.00 65.69 131 ILE A C 1
ATOM 1071 O O . ILE A 1 131 ? -7.868 7.404 26.661 1.00 65.69 131 ILE A O 1
ATOM 1075 N N . CYS A 1 132 ? -9.232 7.676 28.396 1.00 61.03 132 CYS A N 1
ATOM 1076 C CA . CYS A 1 132 ? -10.058 8.722 27.800 1.00 61.03 132 CYS A CA 1
ATOM 1077 C C . CYS A 1 132 ? -10.314 9.805 28.842 1.00 61.03 132 CYS A C 1
ATOM 1079 O O . CYS A 1 132 ? -11.104 9.614 29.767 1.00 61.03 132 CYS A O 1
ATOM 1081 N N . ILE A 1 133 ? -9.671 10.953 28.662 1.00 60.47 133 ILE A N 1
ATOM 1082 C CA . ILE A 1 133 ? -9.665 12.048 29.646 1.00 60.47 133 ILE A CA 1
ATOM 1083 C C . ILE A 1 133 ? -11.072 12.645 29.858 1.00 60.47 133 ILE A C 1
ATOM 1085 O O . ILE A 1 133 ? -11.407 13.119 30.942 1.00 60.47 133 ILE A O 1
ATOM 1089 N N . HIS A 1 134 ? -11.924 12.610 28.829 1.00 57.50 134 HIS A N 1
ATOM 1090 C CA . HIS A 1 134 ? -13.224 13.291 28.836 1.00 57.50 134 HIS A CA 1
ATOM 1091 C C . HIS A 1 134 ? -14.410 12.431 29.289 1.00 57.50 134 HIS A C 1
ATOM 1093 O O . HIS A 1 134 ? -15.474 12.982 29.576 1.00 57.50 134 HIS A O 1
ATOM 1099 N N . LYS A 1 135 ? -14.274 11.099 29.349 1.00 59.72 135 LYS A N 1
ATOM 1100 C CA . LYS A 1 135 ? -15.384 10.201 29.698 1.00 59.72 135 LYS A CA 1
ATOM 1101 C C . LYS A 1 135 ? -14.906 9.115 30.659 1.00 59.72 135 LYS A C 1
ATOM 1103 O O . LYS A 1 135 ? -14.112 8.258 30.284 1.00 59.72 135 LYS A O 1
ATOM 1108 N N . LYS A 1 136 ? -15.439 9.151 31.886 1.00 59.41 136 LYS A N 1
ATOM 1109 C CA . LYS A 1 136 ? -15.062 8.238 32.978 1.00 59.41 136 LYS A CA 1
ATOM 1110 C C . LYS A 1 136 ? -15.421 6.773 32.707 1.00 59.41 136 LYS A C 1
ATOM 1112 O O . LYS A 1 136 ? -14.751 5.894 33.229 1.00 59.41 136 LYS A O 1
ATOM 1117 N N . GLU A 1 137 ? -16.435 6.516 31.879 1.00 66.56 137 GLU A N 1
ATOM 1118 C CA . GLU A 1 137 ? -16.863 5.167 31.498 1.00 66.56 137 GLU A CA 1
ATOM 1119 C C . GLU A 1 137 ? -16.972 5.053 29.972 1.00 66.56 137 GLU A C 1
ATOM 1121 O O . GLU A 1 137 ? -17.722 5.797 29.328 1.00 66.56 137 GLU A O 1
ATOM 1126 N N . LEU A 1 138 ? -16.208 4.127 29.386 1.00 75.25 138 LEU A N 1
ATOM 1127 C CA . LEU A 1 138 ? -16.357 3.742 27.983 1.00 75.25 138 LEU A CA 1
ATOM 1128 C C . LEU A 1 138 ? -17.405 2.635 27.880 1.00 75.25 138 LEU A C 1
ATOM 1130 O O . LEU A 1 138 ? -17.357 1.670 28.637 1.00 75.25 138 LEU A O 1
ATOM 1134 N N . THR A 1 139 ? -18.306 2.739 26.909 1.00 83.44 139 THR A N 1
ATOM 1135 C CA . THR A 1 139 ? -19.168 1.613 26.531 1.00 83.44 139 THR A CA 1
ATOM 1136 C C . THR A 1 139 ? -18.566 0.857 25.352 1.00 83.44 139 THR A C 1
ATOM 1138 O O . THR A 1 139 ? -17.795 1.411 24.564 1.00 83.44 139 THR A O 1
ATOM 1141 N N . GLU A 1 140 ? -18.960 -0.402 25.174 1.00 85.50 140 GLU A N 1
ATOM 1142 C CA . GLU A 1 140 ? -18.596 -1.188 23.991 1.00 85.50 140 GLU A CA 1
ATOM 1143 C C . GLU A 1 140 ? -18.982 -0.464 22.691 1.00 85.50 140 GLU A C 1
ATOM 1145 O O . GLU A 1 140 ? -18.196 -0.396 21.744 1.00 85.50 140 GLU A O 1
ATOM 1150 N N . LEU A 1 141 ? -20.168 0.153 22.677 1.00 87.56 141 LEU A N 1
ATOM 1151 C CA . LEU A 1 141 ? -20.689 0.914 21.545 1.00 87.56 141 LEU A CA 1
ATOM 1152 C C . LEU A 1 141 ? -19.801 2.115 21.183 1.00 87.56 141 LEU A C 1
ATOM 1154 O O . LEU A 1 141 ? -19.614 2.407 20.001 1.00 87.56 141 LEU A O 1
ATOM 1158 N N . ASP A 1 142 ? -19.207 2.786 22.173 1.00 84.38 142 ASP A N 1
ATOM 1159 C CA . ASP A 1 142 ? -18.288 3.902 21.930 1.00 84.38 142 ASP A CA 1
ATOM 1160 C C . ASP A 1 142 ? -17.019 3.439 21.195 1.00 84.38 142 ASP A C 1
ATOM 1162 O O . ASP A 1 142 ? -16.547 4.128 20.287 1.00 84.38 142 ASP A O 1
ATOM 1166 N N . ILE A 1 143 ? -16.491 2.257 21.536 1.00 84.88 143 ILE A N 1
ATOM 1167 C CA . ILE A 1 143 ? -15.334 1.654 20.851 1.00 84.88 143 ILE A CA 1
ATOM 1168 C C . ILE A 1 143 ? -15.690 1.365 19.390 1.00 84.88 143 ILE A C 1
ATOM 1170 O O . ILE A 1 143 ? -14.947 1.752 18.482 1.00 84.88 143 ILE A O 1
ATOM 1174 N N . TYR A 1 144 ? -16.855 0.758 19.142 1.00 87.06 144 TYR A N 1
ATOM 1175 C CA . TYR A 1 144 ? -17.328 0.499 17.780 1.00 87.06 144 TYR A CA 1
ATOM 1176 C C . TYR A 1 144 ? -17.467 1.788 16.970 1.00 87.06 144 TYR A C 1
ATOM 1178 O O . TYR A 1 144 ? -16.988 1.853 15.836 1.00 87.06 144 TYR A O 1
ATOM 1186 N N . HIS A 1 145 ? -18.067 2.834 17.541 1.00 84.44 145 HIS A N 1
ATOM 1187 C CA . HIS A 1 145 ? -18.213 4.119 16.860 1.00 84.44 145 HIS A CA 1
ATOM 1188 C C . HIS A 1 145 ? -16.873 4.785 16.544 1.00 84.44 145 HIS A C 1
ATOM 1190 O O . HIS A 1 145 ? -16.753 5.399 15.484 1.00 84.44 145 HIS A O 1
ATOM 1196 N N . ARG A 1 146 ? -15.858 4.638 17.404 1.00 85.00 146 ARG A N 1
ATOM 1197 C CA . ARG A 1 146 ? -14.502 5.144 17.136 1.00 85.00 146 ARG A CA 1
ATOM 1198 C C . ARG A 1 146 ? -13.838 4.390 15.984 1.00 85.00 146 ARG A C 1
ATOM 1200 O O . ARG A 1 146 ? -13.383 5.022 15.034 1.00 85.00 146 ARG A O 1
ATOM 1207 N N . ILE A 1 147 ? -13.844 3.056 16.019 1.00 85.31 147 ILE A N 1
ATOM 1208 C CA . ILE A 1 147 ? -13.180 2.212 15.007 1.00 85.31 147 ILE A CA 1
ATOM 1209 C C . ILE A 1 147 ? -13.879 2.311 13.644 1.00 85.31 147 ILE A C 1
ATOM 1211 O O . ILE A 1 147 ? -13.234 2.383 12.597 1.00 85.31 147 ILE A O 1
ATOM 1215 N N . LEU A 1 148 ? -15.213 2.296 13.635 1.00 87.94 148 LEU A N 1
ATOM 1216 C CA . LEU A 1 148 ? -16.009 2.191 12.412 1.00 87.94 148 LEU A CA 1
ATOM 1217 C C . LEU A 1 148 ? -16.476 3.540 11.865 1.00 87.94 148 LEU A C 1
ATOM 1219 O O . LEU A 1 148 ? -17.153 3.549 10.839 1.00 87.94 148 LEU A O 1
ATOM 1223 N N . ARG A 1 149 ? -16.098 4.669 12.479 1.00 88.19 149 ARG A N 1
ATOM 1224 C CA . ARG A 1 149 ? -16.573 6.019 12.122 1.00 88.19 149 ARG A CA 1
ATOM 1225 C C . ARG A 1 149 ? -16.626 6.258 10.611 1.00 88.19 149 ARG A C 1
ATOM 1227 O O . ARG A 1 149 ? -17.692 6.509 10.056 1.00 88.19 149 ARG A O 1
ATOM 1234 N N . PHE A 1 150 ? -15.486 6.140 9.934 1.00 87.19 150 PHE A N 1
ATOM 1235 C CA . PHE A 1 150 ? -15.392 6.412 8.496 1.00 87.19 150 PHE A CA 1
ATOM 1236 C C . PHE A 1 150 ? -16.094 5.350 7.642 1.00 87.19 150 PHE A C 1
ATOM 1238 O O . PHE A 1 150 ? -16.702 5.679 6.624 1.00 87.19 150 PHE A O 1
ATOM 1245 N N . LYS A 1 151 ? -16.084 4.084 8.079 1.00 88.38 151 LYS A N 1
ATOM 1246 C CA . LYS A 1 151 ? -16.785 2.996 7.381 1.00 88.38 151 LYS A CA 1
ATOM 1247 C C . LYS A 1 151 ? -18.299 3.194 7.424 1.00 88.38 151 LYS A C 1
ATOM 1249 O O . LYS A 1 151 ? -18.946 3.068 6.389 1.00 88.38 151 LYS A O 1
ATOM 1254 N N . ASN A 1 152 ? -18.845 3.561 8.581 1.00 91.06 152 ASN A N 1
ATOM 1255 C CA . ASN A 1 152 ? -20.272 3.820 8.756 1.00 91.06 152 ASN A CA 1
ATOM 1256 C C . ASN A 1 152 ? -20.729 5.003 7.893 1.00 91.06 152 ASN A C 1
ATOM 1258 O O . ASN A 1 152 ? -21.767 4.908 7.239 1.00 91.06 152 ASN A O 1
ATOM 1262 N N . TYR A 1 153 ? -19.927 6.072 7.803 1.00 90.75 153 TYR A N 1
ATOM 1263 C CA . TYR A 1 153 ? -20.205 7.173 6.876 1.00 90.75 153 TYR A CA 1
ATOM 1264 C C . TYR A 1 153 ? -20.197 6.722 5.414 1.00 90.75 153 TYR A C 1
ATOM 1266 O O . TYR A 1 153 ? -21.118 7.059 4.673 1.00 90.75 153 TYR A O 1
ATOM 1274 N N . MET A 1 154 ? -19.208 5.929 4.996 1.00 90.00 154 MET A N 1
ATOM 1275 C CA . MET A 1 154 ? -19.138 5.435 3.619 1.00 90.00 154 MET A CA 1
ATOM 1276 C C . MET A 1 154 ? -20.339 4.548 3.263 1.00 90.00 154 MET A C 1
ATOM 1278 O O . MET A 1 154 ? -20.960 4.741 2.220 1.00 90.00 154 MET A O 1
ATOM 1282 N N . VAL A 1 155 ? -20.716 3.623 4.151 1.00 93.06 155 VAL A N 1
ATOM 1283 C CA . VAL A 1 155 ? -21.905 2.771 3.977 1.00 93.06 155 VAL A CA 1
ATOM 1284 C C . VAL A 1 155 ? -23.171 3.622 3.872 1.00 93.06 155 VAL A C 1
ATOM 1286 O O . VAL A 1 155 ? -23.980 3.407 2.971 1.00 93.06 155 VAL A O 1
ATOM 1289 N N . ALA A 1 156 ? -23.328 4.627 4.736 1.00 93.44 156 ALA A N 1
ATOM 1290 C CA . ALA A 1 156 ? -24.476 5.526 4.690 1.00 93.44 156 ALA A CA 1
ATOM 1291 C C . ALA A 1 156 ? -24.547 6.316 3.371 1.00 93.44 156 ALA A C 1
ATOM 1293 O O . ALA A 1 156 ? -25.628 6.435 2.795 1.00 93.44 156 ALA A O 1
ATOM 1294 N N . MET A 1 157 ? -23.418 6.823 2.868 1.00 92.38 157 MET A N 1
ATOM 1295 C CA . MET A 1 157 ? -23.367 7.579 1.611 1.00 92.38 157 MET A CA 1
ATOM 1296 C C . MET A 1 157 ? -23.692 6.714 0.389 1.00 92.38 157 MET A C 1
ATOM 1298 O O . MET A 1 157 ? -24.442 7.154 -0.484 1.00 92.38 157 MET A O 1
ATOM 1302 N N . VAL A 1 158 ? -23.187 5.477 0.342 1.00 91.81 158 VAL A N 1
ATOM 1303 C CA . VAL A 1 158 ? -23.513 4.521 -0.729 1.00 91.81 158 VAL A CA 1
ATOM 1304 C C . VAL A 1 158 ? -24.993 4.135 -0.682 1.00 91.81 158 VAL A C 1
ATOM 1306 O O . VAL A 1 158 ? -25.672 4.208 -1.703 1.00 91.81 158 VAL A O 1
ATOM 1309 N N . ASN A 1 159 ? -25.522 3.789 0.496 1.00 93.69 159 ASN A N 1
ATOM 1310 C CA . ASN A 1 159 ? -26.922 3.375 0.646 1.00 93.69 159 ASN A CA 1
ATOM 1311 C C . ASN A 1 159 ? -27.901 4.502 0.304 1.00 93.69 159 ASN A C 1
ATOM 1313 O O . ASN A 1 159 ? -28.936 4.261 -0.312 1.00 93.69 159 ASN A O 1
ATOM 1317 N N . LYS A 1 160 ? -27.561 5.747 0.658 1.00 94.12 160 LYS A N 1
ATOM 1318 C CA . LYS A 1 160 ? -28.347 6.935 0.298 1.00 94.12 160 LYS A CA 1
ATOM 1319 C C . LYS A 1 160 ? -28.120 7.408 -1.141 1.00 94.12 160 LYS A C 1
ATOM 1321 O O . LYS A 1 160 ? -28.650 8.449 -1.511 1.00 94.12 160 LYS A O 1
ATOM 1326 N N . SER A 1 161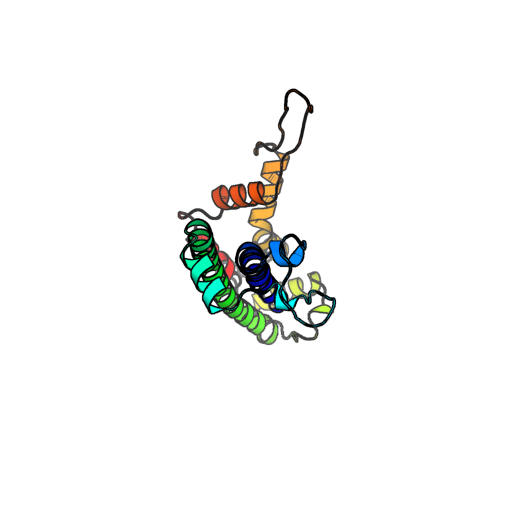 ? -27.359 6.664 -1.948 1.00 90.69 161 SER A N 1
ATOM 1327 C CA . SER A 1 161 ? -27.042 7.004 -3.343 1.00 90.69 161 SER A CA 1
ATOM 1328 C C . SER A 1 161 ? -26.442 8.409 -3.512 1.00 90.69 161 SER A C 1
ATOM 1330 O O . SER A 1 161 ? -26.642 9.053 -4.536 1.00 90.69 161 SER A O 1
ATOM 1332 N N . LEU A 1 162 ? -25.696 8.888 -2.508 1.00 89.81 162 LEU A N 1
ATOM 1333 C CA . LEU A 1 162 ? -25.022 10.194 -2.547 1.00 89.81 162 LEU A CA 1
ATOM 1334 C C . LEU A 1 162 ? -23.752 10.163 -3.407 1.00 89.81 162 LEU A C 1
ATOM 1336 O O . LEU A 1 162 ? -23.268 11.206 -3.835 1.00 89.81 162 LEU A O 1
ATOM 1340 N N . LEU A 1 163 ? -23.200 8.968 -3.642 1.00 89.62 163 LEU A N 1
ATOM 1341 C CA . LEU A 1 163 ? -22.012 8.764 -4.462 1.00 89.62 163 LEU A CA 1
ATOM 1342 C C . LEU A 1 163 ? -22.415 8.286 -5.863 1.00 89.62 163 LEU A C 1
ATOM 1344 O O . LEU A 1 163 ? -23.214 7.350 -5.972 1.00 89.62 163 LEU A O 1
ATOM 1348 N N . PRO A 1 164 ? -21.839 8.861 -6.934 1.00 86.31 164 PRO A N 1
ATOM 1349 C CA . PRO A 1 164 ? -22.125 8.459 -8.306 1.00 86.31 164 PRO A CA 1
ATOM 1350 C C . PRO A 1 164 ? -21.428 7.127 -8.623 1.00 86.31 164 PRO A C 1
ATOM 1352 O O . PRO A 1 164 ? -20.376 7.088 -9.252 1.00 86.31 164 PRO A O 1
ATOM 1355 N N . VAL A 1 165 ? -21.993 6.022 -8.134 1.00 89.38 165 VAL A N 1
ATOM 1356 C CA . VAL A 1 165 ? -21.473 4.660 -8.360 1.00 89.38 165 VAL A CA 1
ATOM 1357 C C . VAL A 1 165 ? -22.224 3.911 -9.456 1.00 89.38 165 VAL A C 1
ATOM 1359 O O . VAL A 1 165 ? -21.749 2.876 -9.910 1.00 89.38 165 VAL A O 1
ATOM 1362 N N . ARG A 1 166 ? -23.396 4.396 -9.882 1.00 88.06 166 ARG A N 1
ATOM 1363 C CA . ARG A 1 166 ? -24.208 3.768 -10.933 1.00 88.06 166 ARG A CA 1
ATOM 1364 C C . ARG A 1 166 ? -24.140 4.598 -12.203 1.00 88.06 166 ARG A C 1
ATOM 1366 O O . ARG A 1 166 ? -24.450 5.785 -12.185 1.00 88.06 166 ARG A O 1
ATOM 1373 N N . PHE A 1 167 ? -23.765 3.955 -13.298 1.00 87.69 167 PHE A N 1
ATOM 1374 C CA . PHE A 1 167 ? -23.659 4.562 -14.618 1.00 87.69 167 PHE A CA 1
ATOM 1375 C C . PHE A 1 167 ? -24.523 3.784 -15.601 1.00 87.69 167 PHE A C 1
ATOM 1377 O O . PHE A 1 167 ? -24.678 2.573 -15.468 1.00 87.69 167 PHE A O 1
ATOM 1384 N N . ARG A 1 168 ? -25.078 4.471 -16.601 1.00 88.38 168 ARG A N 1
ATOM 1385 C CA . ARG A 1 168 ? -25.846 3.846 -17.686 1.00 88.38 168 ARG A CA 1
ATOM 1386 C C . ARG A 1 168 ? -25.164 4.080 -19.036 1.00 88.38 168 ARG A C 1
ATOM 1388 O O . ARG A 1 168 ? -25.602 4.951 -19.786 1.00 88.38 168 ARG A O 1
ATOM 1395 N N . PRO A 1 169 ? -24.051 3.384 -19.332 1.00 88.38 169 PRO A N 1
ATOM 1396 C CA . PRO A 1 169 ? -23.452 3.402 -20.665 1.00 88.38 169 PRO A CA 1
ATOM 1397 C C . PRO A 1 169 ? -24.463 2.962 -21.744 1.00 88.38 169 PRO A C 1
ATOM 1399 O O . PRO A 1 169 ? -25.219 2.014 -21.519 1.00 88.38 169 PRO A O 1
ATOM 1402 N N . PRO A 1 170 ? -24.441 3.582 -22.941 1.00 84.62 170 PRO A N 1
ATOM 1403 C CA . PRO A 1 170 ? -25.459 3.387 -23.982 1.00 84.62 170 PRO A CA 1
ATOM 1404 C C . PRO A 1 170 ? -25.566 1.950 -24.522 1.00 84.62 170 PRO A C 1
ATOM 1406 O O . PRO A 1 170 ? -26.573 1.610 -25.130 1.00 84.62 170 PRO A O 1
ATOM 1409 N N . LEU A 1 171 ? -24.557 1.100 -24.292 1.00 89.25 171 LEU A N 1
ATOM 1410 C CA . LEU A 1 171 ? -24.496 -0.278 -24.799 1.00 89.25 171 LEU A CA 1
ATOM 1411 C C . LEU A 1 171 ? -24.623 -1.364 -23.717 1.00 89.25 171 LEU A C 1
ATOM 1413 O O . LEU A 1 171 ? -24.863 -2.518 -24.052 1.00 89.25 171 LEU A O 1
ATOM 1417 N N . LEU A 1 172 ? -24.432 -1.031 -22.435 1.00 85.06 172 LEU A N 1
ATOM 1418 C CA . LEU A 1 172 ? -24.263 -2.021 -21.354 1.00 85.06 172 LEU A CA 1
ATOM 1419 C C . LEU A 1 172 ? -25.357 -1.948 -20.271 1.00 85.06 172 LEU A C 1
ATOM 1421 O O . LEU A 1 172 ? -25.329 -2.733 -19.329 1.00 85.06 172 LEU A O 1
ATOM 1425 N N . GLY A 1 173 ? -26.334 -1.044 -20.400 1.00 88.50 173 GLY A N 1
ATOM 1426 C CA . GLY A 1 173 ? -27.392 -0.878 -19.398 1.00 88.50 173 GLY A CA 1
ATOM 1427 C C . GLY A 1 173 ? -26.875 -0.245 -18.101 1.00 88.50 173 GLY A C 1
ATOM 1428 O O . GLY A 1 173 ? -25.933 0.542 -18.132 1.00 88.50 173 GLY A O 1
ATOM 1429 N N . GLU A 1 174 ? -27.510 -0.533 -16.960 1.00 88.12 174 GLU A N 1
ATOM 1430 C CA . GLU A 1 174 ? -27.090 -0.005 -15.652 1.00 88.12 174 GLU A CA 1
ATOM 1431 C C . GLU A 1 174 ? -25.935 -0.822 -15.063 1.00 88.12 174 GLU A C 1
ATOM 1433 O O . GLU A 1 174 ? -26.101 -1.977 -14.679 1.00 88.12 174 GLU A O 1
ATOM 1438 N N . SER A 1 175 ? -24.773 -0.183 -14.953 1.00 88.56 175 SER A N 1
ATOM 1439 C CA . SER A 1 175 ? -23.536 -0.760 -14.434 1.00 88.56 175 SER A CA 1
ATOM 1440 C C . SER A 1 175 ? -23.101 -0.050 -13.155 1.00 88.56 175 SER A C 1
ATOM 1442 O O . SER A 1 175 ? -23.128 1.179 -13.064 1.00 88.56 175 SER A O 1
ATOM 1444 N N . VAL A 1 176 ? -22.651 -0.823 -12.165 1.00 90.44 176 VAL A N 1
ATOM 1445 C CA . VAL A 1 176 ? -22.112 -0.293 -10.906 1.00 90.44 176 VAL A CA 1
ATOM 1446 C C . VAL A 1 176 ? -20.588 -0.247 -10.985 1.00 90.44 176 VAL A C 1
ATOM 1448 O O . VAL A 1 176 ? -19.933 -1.283 -11.077 1.00 90.44 176 VAL A O 1
ATOM 1451 N N . PHE A 1 177 ? -20.015 0.952 -10.921 1.00 90.88 177 PHE A N 1
ATOM 1452 C CA . PHE A 1 177 ? -18.574 1.175 -10.915 1.00 90.88 177 PHE A CA 1
ATOM 1453 C C . PHE A 1 177 ? -18.122 1.668 -9.538 1.00 90.88 177 PHE A C 1
ATOM 1455 O O . PHE A 1 177 ? -18.187 2.854 -9.221 1.00 90.88 177 PHE A O 1
ATOM 1462 N N . TYR A 1 178 ? -17.650 0.739 -8.706 1.00 92.00 178 TYR A N 1
ATOM 1463 C CA . TYR A 1 178 ? -17.102 1.048 -7.386 1.00 92.00 178 TYR A CA 1
ATOM 1464 C C . TYR A 1 178 ? -15.774 0.320 -7.163 1.00 92.00 178 TYR A C 1
ATOM 1466 O O . TYR A 1 178 ? -15.712 -0.773 -6.601 1.00 92.00 178 TYR A O 1
ATOM 1474 N N . THR A 1 179 ? -14.692 0.919 -7.663 1.00 93.69 179 THR A N 1
ATOM 1475 C CA . THR A 1 179 ? -13.337 0.357 -7.569 1.00 93.69 179 THR A CA 1
ATOM 1476 C C . THR A 1 179 ? -12.643 0.755 -6.268 1.00 93.69 179 THR A C 1
ATOM 1478 O O . THR A 1 179 ? -12.997 1.742 -5.621 1.00 93.69 179 THR A O 1
ATOM 1481 N N . ARG A 1 180 ? -11.585 0.019 -5.897 1.00 91.75 180 ARG A N 1
ATOM 1482 C CA . ARG A 1 180 ? -10.740 0.372 -4.741 1.00 91.75 180 ARG A CA 1
ATOM 1483 C C . ARG A 1 180 ? -10.115 1.764 -4.883 1.00 91.75 180 ARG A C 1
ATOM 1485 O O . ARG A 1 180 ? -10.041 2.488 -3.899 1.00 91.75 180 ARG A O 1
ATOM 1492 N N . GLY A 1 181 ? -9.719 2.143 -6.101 1.00 91.69 181 GLY A N 1
ATOM 1493 C CA . GLY A 1 181 ? -9.178 3.472 -6.388 1.00 91.69 181 GLY A CA 1
ATOM 1494 C C . GLY A 1 181 ? -10.217 4.575 -6.198 1.00 91.69 181 GLY A C 1
ATOM 1495 O O . GLY A 1 181 ? -9.928 5.580 -5.555 1.00 91.69 181 GLY A O 1
ATOM 1496 N N . LEU A 1 182 ? -11.446 4.375 -6.682 1.00 91.88 182 LEU A N 1
ATOM 1497 C CA . LEU A 1 182 ? -12.528 5.341 -6.483 1.00 91.88 182 LEU A CA 1
ATOM 1498 C C . LEU A 1 182 ? -12.884 5.490 -4.997 1.00 91.88 182 LEU A C 1
ATOM 1500 O O . LEU A 1 182 ? -12.995 6.608 -4.499 1.00 91.88 182 LEU A O 1
ATOM 1504 N N . LYS A 1 183 ? -12.973 4.371 -4.269 1.00 92.50 183 LYS A N 1
ATOM 1505 C CA . LYS A 1 183 ? -13.160 4.375 -2.815 1.00 92.50 183 LYS A CA 1
ATOM 1506 C C . LYS A 1 183 ? -12.058 5.167 -2.102 1.00 92.50 183 LYS A C 1
ATOM 1508 O O . LYS A 1 183 ? -12.378 6.007 -1.270 1.00 92.50 183 LYS A O 1
ATOM 1513 N N . TYR A 1 184 ? -10.790 4.931 -2.444 1.00 90.31 184 TYR A N 1
ATOM 1514 C CA . TYR A 1 184 ? -9.660 5.659 -1.860 1.00 90.31 184 TYR A CA 1
ATOM 1515 C C . TYR A 1 184 ? -9.752 7.167 -2.124 1.00 90.31 184 TYR A C 1
ATOM 1517 O O . TYR A 1 184 ? -9.545 7.957 -1.211 1.00 90.31 184 TYR A O 1
ATOM 1525 N N . ASN A 1 185 ? -10.127 7.575 -3.340 1.00 90.56 185 ASN A N 1
ATOM 1526 C CA . ASN A 1 185 ? -10.320 8.990 -3.666 1.00 90.56 185 ASN A CA 1
ATOM 1527 C C . ASN A 1 185 ? -11.457 9.620 -2.851 1.00 90.56 185 ASN A C 1
ATOM 1529 O O . ASN A 1 185 ? -11.291 10.719 -2.331 1.00 90.56 185 ASN A O 1
ATOM 1533 N N . PHE A 1 186 ? -12.588 8.927 -2.683 1.00 90.56 186 PHE A N 1
ATOM 1534 C CA . PHE A 1 186 ? -13.660 9.411 -1.810 1.00 90.56 186 PHE A CA 1
ATOM 1535 C C . PHE A 1 186 ? -13.197 9.532 -0.356 1.00 90.56 186 PHE A C 1
ATOM 1537 O O . PHE A 1 186 ? -13.450 10.553 0.276 1.00 90.56 186 PHE A O 1
ATOM 1544 N N . GLU A 1 187 ? -12.488 8.535 0.178 1.00 88.81 187 GLU A N 1
ATOM 1545 C CA . GLU A 1 187 ? -11.937 8.604 1.538 1.00 88.81 187 GLU A CA 1
ATOM 1546 C C . GLU A 1 187 ? -10.936 9.760 1.690 1.00 88.81 187 GLU A C 1
ATOM 1548 O O . GLU A 1 187 ? -10.973 10.475 2.692 1.00 88.81 187 GLU A O 1
ATOM 1553 N N . LEU A 1 188 ? -10.100 10.001 0.677 1.00 86.62 188 LEU A N 1
ATOM 1554 C CA . LEU A 1 188 ? -9.143 11.103 0.653 1.00 86.62 188 LEU A CA 1
ATOM 1555 C C . LEU A 1 188 ? -9.842 12.468 0.682 1.00 86.62 188 LEU A C 1
ATOM 1557 O O . LEU A 1 188 ? -9.503 13.309 1.513 1.00 86.62 188 LEU A O 1
ATOM 1561 N N . ILE A 1 189 ? -10.836 12.668 -0.188 1.00 87.38 189 ILE A N 1
ATOM 1562 C CA . ILE A 1 189 ? -11.588 13.927 -0.304 1.00 87.38 189 ILE A CA 1
ATOM 1563 C C . ILE A 1 189 ? -12.397 14.196 0.963 1.00 87.38 189 ILE A C 1
ATOM 1565 O O . ILE A 1 189 ? -12.368 15.308 1.488 1.00 87.38 189 ILE A O 1
ATOM 1569 N N . PHE A 1 190 ? -13.129 13.195 1.452 1.00 84.88 190 PHE A N 1
ATOM 1570 C CA . PHE A 1 190 ? -14.054 13.401 2.560 1.00 84.88 190 PHE A CA 1
ATOM 1571 C C . PHE A 1 190 ? -13.381 13.384 3.917 1.00 84.88 190 PHE A C 1
ATOM 1573 O O . PHE A 1 190 ? -13.884 14.051 4.806 1.00 84.88 190 PHE A O 1
ATOM 1580 N N . PHE A 1 191 ? -12.304 12.623 4.118 1.00 83.88 191 PHE A N 1
ATOM 1581 C CA . PHE A 1 191 ? -11.779 12.393 5.464 1.00 83.88 191 PHE A CA 1
ATOM 1582 C C . PHE A 1 191 ? -10.322 12.829 5.646 1.00 83.88 191 PHE A C 1
ATOM 1584 O O . PHE A 1 191 ? -9.950 13.167 6.767 1.00 83.88 191 PHE A O 1
ATOM 1591 N N . TRP A 1 192 ? -9.480 12.773 4.607 1.00 74.00 192 TRP A N 1
ATOM 1592 C CA . TRP A 1 192 ? -8.016 12.900 4.748 1.00 74.00 192 TRP A CA 1
ATOM 1593 C C . TRP A 1 192 ? -7.448 14.166 4.072 1.00 74.00 192 TRP A C 1
ATOM 1595 O O . TRP A 1 192 ? -6.273 14.211 3.714 1.00 74.00 192 TRP A O 1
ATOM 1605 N N . GLY A 1 193 ? -8.268 15.207 3.889 1.00 63.47 193 GLY A N 1
ATOM 1606 C CA . GLY A 1 193 ? -7.829 16.488 3.327 1.00 63.47 193 GLY A CA 1
ATOM 1607 C C . GLY A 1 193 ? -6.905 17.295 4.263 1.00 63.47 193 GLY A C 1
ATOM 1608 O O . GLY A 1 193 ? -6.957 17.126 5.484 1.00 63.47 193 GLY A O 1
ATOM 1609 N N . PRO A 1 194 ? -6.099 18.235 3.726 1.00 57.31 194 PRO A N 1
ATOM 1610 C CA . PRO A 1 194 ? -5.103 19.005 4.487 1.00 57.31 194 PRO A CA 1
ATOM 1611 C C . PRO A 1 194 ? -5.695 19.887 5.601 1.00 57.31 194 PRO A C 1
ATOM 1613 O O . PRO A 1 194 ? -4.998 20.204 6.560 1.00 57.31 194 PRO A O 1
ATOM 1616 N N . GLY A 1 195 ? -6.990 20.221 5.537 1.00 46.38 195 GLY A N 1
ATOM 1617 C CA . GLY A 1 195 ? -7.710 20.902 6.622 1.00 46.38 195 GLY A CA 1
ATOM 1618 C C . GLY A 1 195 ? -8.060 20.004 7.818 1.00 46.38 195 GLY A C 1
ATOM 1619 O O . GLY A 1 195 ? -8.394 20.516 8.882 1.00 46.38 195 GLY A O 1
ATOM 1620 N N . TRP A 1 196 ? -7.959 18.678 7.671 1.00 45.72 196 TRP A N 1
ATOM 1621 C CA . TRP A 1 196 ? -8.271 17.665 8.689 1.00 45.72 196 TRP A CA 1
ATOM 1622 C C . TRP A 1 196 ? -7.088 16.738 9.013 1.00 45.72 196 TRP A C 1
ATOM 1624 O O . TRP A 1 196 ? -7.266 15.776 9.759 1.00 45.72 196 TRP A O 1
ATOM 1634 N N . CYS A 1 197 ? -5.862 17.052 8.567 1.00 35.69 197 CYS A N 1
ATOM 1635 C CA . CYS A 1 197 ? -4.641 16.346 8.998 1.00 35.69 197 CYS A CA 1
ATOM 1636 C C . CYS A 1 197 ? -4.475 16.306 10.531 1.00 35.69 197 CYS A C 1
ATOM 1638 O O . CYS A 1 197 ? -3.878 15.372 11.064 1.00 35.69 197 CYS A O 1
ATOM 1640 N N . VAL A 1 198 ? -5.085 17.251 11.256 1.00 37.84 198 VAL A N 1
ATOM 1641 C CA . VAL A 1 198 ? -5.149 17.231 12.725 1.00 37.84 198 VAL A CA 1
ATOM 1642 C C . VAL A 1 198 ? -5.973 16.042 13.248 1.00 37.84 198 VAL A C 1
ATOM 1644 O O . VAL A 1 198 ? -5.643 15.498 14.289 1.00 37.84 198 VAL A O 1
ATOM 1647 N N . CYS A 1 199 ? -6.984 15.544 12.527 1.00 35.78 199 CYS A N 1
ATOM 1648 C CA . CYS A 1 199 ? -7.797 14.405 12.976 1.00 35.78 199 CYS A CA 1
ATOM 1649 C C . CYS A 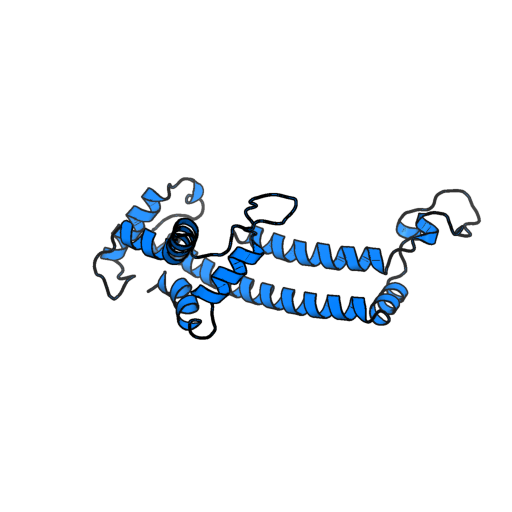1 199 ? -7.132 13.029 12.785 1.00 35.78 199 CYS A C 1
ATOM 1651 O O . CYS A 1 199 ? -7.508 12.093 13.490 1.00 35.78 199 CYS A O 1
ATOM 1653 N N . VAL A 1 200 ? -6.162 12.874 11.872 1.00 39.12 200 VAL A N 1
ATOM 1654 C CA . VAL A 1 200 ? -5.528 11.564 11.598 1.00 39.12 200 VAL A CA 1
ATOM 1655 C C . VAL A 1 200 ? -4.344 11.297 12.528 1.00 39.12 200 VAL A C 1
ATOM 1657 O O . VAL A 1 200 ? -4.255 10.193 13.064 1.00 39.12 200 VAL A O 1
ATOM 1660 N N . CYS A 1 201 ? -3.506 12.303 12.814 1.00 34.12 201 CYS A N 1
ATOM 1661 C CA . CYS A 1 201 ? -2.520 12.178 13.899 1.00 34.12 201 CYS A CA 1
ATOM 1662 C C . CYS A 1 201 ? -3.217 11.982 15.247 1.00 34.12 201 CYS A C 1
ATOM 1664 O O . CYS A 1 201 ? -2.779 11.170 16.052 1.00 34.12 201 CYS A O 1
ATOM 1666 N N . VAL A 1 202 ? -4.359 12.646 15.454 1.00 36.53 202 VAL A N 1
ATOM 1667 C CA . VAL A 1 202 ? -5.180 12.433 16.642 1.00 36.53 202 VAL A CA 1
ATOM 1668 C C . VAL A 1 202 ? -5.773 11.021 16.627 1.00 36.53 202 VAL A C 1
ATOM 1670 O O . VAL A 1 202 ? -5.544 10.327 17.583 1.00 36.53 202 VAL A O 1
ATOM 1673 N N . CYS A 1 203 ? -6.404 10.467 15.588 1.00 35.72 203 CYS A N 1
ATOM 1674 C CA . CYS A 1 203 ? -7.008 9.118 15.712 1.00 35.72 203 CYS A CA 1
ATOM 1675 C C . CYS A 1 203 ? -6.030 7.945 15.938 1.00 35.72 203 CYS A C 1
ATOM 1677 O O . CYS A 1 203 ? -6.437 6.957 16.545 1.00 35.72 203 CYS A O 1
ATOM 1679 N N . VAL A 1 204 ? -4.772 8.020 15.484 1.00 38.34 204 VAL A N 1
ATOM 1680 C CA . VAL A 1 204 ? -3.776 6.969 15.788 1.00 38.34 204 VAL A CA 1
ATOM 1681 C C . VAL A 1 204 ? -3.119 7.200 17.158 1.00 38.34 204 VAL A C 1
ATOM 1683 O O . VAL A 1 204 ? -2.891 6.228 17.871 1.00 38.34 204 VAL A O 1
ATOM 1686 N N . CYS A 1 205 ? -2.933 8.455 17.593 1.00 32.44 205 CYS A N 1
ATOM 1687 C CA . CYS A 1 205 ? -2.465 8.782 18.952 1.00 32.44 205 CYS A CA 1
ATOM 1688 C C . CYS A 1 205 ? -3.575 8.832 20.031 1.00 32.44 205 CYS A C 1
ATOM 1690 O O . CYS A 1 205 ? -3.276 8.763 21.212 1.00 32.44 205 CYS A O 1
ATOM 1692 N N . VAL A 1 206 ? -4.858 8.911 19.671 1.00 36.94 206 VAL A N 1
ATOM 1693 C CA . VAL A 1 206 ? -6.040 9.013 20.572 1.00 36.94 206 VAL A CA 1
ATOM 1694 C C . VAL A 1 206 ? -6.736 7.664 20.751 1.00 36.94 206 VAL A C 1
ATOM 1696 O O . VAL A 1 206 ? -7.696 7.526 21.498 1.00 36.94 206 VAL A O 1
ATOM 1699 N N . CYS A 1 207 ? -6.183 6.598 20.174 1.00 33.56 207 CYS A N 1
ATOM 1700 C CA . CYS A 1 207 ? -6.296 5.295 20.830 1.00 33.56 207 CYS A CA 1
ATOM 1701 C C . CYS A 1 207 ? -5.363 5.180 22.054 1.00 33.56 207 CYS A C 1
ATOM 1703 O O . CYS A 1 207 ? -5.433 4.171 22.749 1.00 33.56 207 CYS A O 1
ATOM 1705 N N . ALA A 1 208 ? -4.547 6.206 22.340 1.00 32.84 208 ALA A N 1
ATOM 1706 C CA . ALA A 1 208 ? -3.734 6.328 23.548 1.00 32.84 208 ALA A CA 1
ATOM 1707 C C . ALA A 1 208 ? -4.043 7.595 24.396 1.00 32.84 208 ALA A C 1
ATOM 1709 O O . ALA A 1 208 ? -3.243 7.928 25.268 1.00 32.84 208 ALA A O 1
ATOM 1710 N N . CYS A 1 209 ? -5.186 8.285 24.199 1.00 29.45 209 CYS A N 1
ATOM 1711 C CA . CYS A 1 209 ? -5.651 9.419 25.038 1.00 29.45 209 CYS A CA 1
ATOM 1712 C C . CYS A 1 209 ? -7.173 9.661 25.000 1.00 29.45 209 CYS A C 1
ATOM 1714 O O . CYS A 1 209 ? -7.804 9.378 23.959 1.00 29.45 209 CYS A O 1
#

Organism: Oncorhynchus mykiss (NCBI:txid8022)

Radius of gyration: 26.59 Å; chains: 1; bounding box: 61×48×71 Å

pLDDT: mean 81.8, std 15.92, range [29.45, 96.06]